Protein AF-A0A1Q7GK73-F1 (afdb_monomer_lite)

Radius of gyration: 32.5 Å; chains: 1; bounding box: 68×55×100 Å

Structure (mmCIF, N/CA/C/O backbone):
data_AF-A0A1Q7GK73-F1
#
_entry.id   AF-A0A1Q7GK73-F1
#
loop_
_atom_site.group_PDB
_atom_site.id
_atom_site.type_symbol
_atom_site.label_atom_id
_atom_site.label_alt_id
_atom_site.label_comp_id
_atom_site.label_asym_id
_atom_site.label_entity_id
_atom_site.label_seq_id
_atom_site.pdbx_PDB_ins_code
_atom_site.Cartn_x
_atom_site.Cartn_y
_atom_site.Cartn_z
_atom_site.occupancy
_atom_site.B_iso_or_equiv
_atom_site.auth_seq_id
_atom_site.auth_comp_id
_atom_site.auth_asym_id
_atom_site.auth_atom_id
_atom_site.pdbx_PDB_model_num
ATOM 1 N N . MET A 1 1 ? 4.729 -10.268 17.068 1.00 45.62 1 MET A N 1
ATOM 2 C CA . MET A 1 1 ? 5.859 -9.991 16.159 1.00 45.62 1 MET A CA 1
ATOM 3 C C . MET A 1 1 ? 5.294 -9.623 14.787 1.00 45.62 1 MET A C 1
ATOM 5 O O . MET A 1 1 ? 4.900 -10.531 14.066 1.00 45.62 1 MET A O 1
ATOM 9 N N . PRO A 1 2 ? 5.128 -8.330 14.458 1.00 59.19 2 PRO A N 1
ATOM 10 C CA . PRO A 1 2 ? 4.686 -7.875 13.131 1.00 59.19 2 PRO A CA 1
ATOM 11 C C . PRO A 1 2 ? 5.755 -8.025 12.025 1.00 59.19 2 PRO A C 1
ATOM 13 O O . PRO A 1 2 ? 5.420 -7.887 10.852 1.00 59.19 2 PRO A O 1
ATOM 16 N N . GLU A 1 3 ? 6.994 -8.388 12.383 1.00 62.09 3 GLU A N 1
ATOM 17 C CA . GLU A 1 3 ? 8.147 -8.638 11.493 1.00 62.09 3 GLU A CA 1
ATOM 18 C C . GLU A 1 3 ? 7.838 -9.347 10.153 1.00 62.09 3 GLU A C 1
ATOM 20 O O . GLU A 1 3 ? 8.256 -8.844 9.104 1.00 62.09 3 GLU A O 1
ATOM 25 N N . PRO A 1 4 ? 7.083 -10.470 10.106 1.00 75.19 4 PRO A N 1
ATOM 26 C CA . PRO A 1 4 ? 6.853 -11.166 8.842 1.00 75.19 4 PRO A CA 1
ATOM 27 C C . PRO A 1 4 ? 5.892 -10.419 7.910 1.00 75.19 4 PRO A C 1
ATOM 29 O O . PRO A 1 4 ? 5.909 -10.666 6.712 1.00 75.19 4 PRO A O 1
ATOM 32 N N . ILE A 1 5 ? 5.046 -9.519 8.423 1.00 84.81 5 ILE A N 1
ATOM 33 C CA . ILE A 1 5 ? 4.013 -8.840 7.625 1.00 84.81 5 ILE A CA 1
ATOM 34 C C . ILE A 1 5 ? 4.640 -7.771 6.730 1.00 84.81 5 ILE A C 1
ATOM 36 O O . ILE A 1 5 ? 4.360 -7.741 5.530 1.00 84.81 5 ILE A O 1
ATOM 40 N N . ILE A 1 6 ? 5.480 -6.914 7.322 1.00 82.56 6 ILE A N 1
ATOM 41 C CA . ILE A 1 6 ? 6.166 -5.824 6.615 1.00 82.56 6 ILE A CA 1
ATOM 42 C C . ILE A 1 6 ? 7.154 -6.430 5.622 1.00 82.56 6 ILE A C 1
ATOM 44 O O . ILE A 1 6 ? 7.082 -6.138 4.434 1.00 82.56 6 ILE A O 1
ATOM 48 N N . THR A 1 7 ? 7.976 -7.377 6.082 1.00 86.69 7 THR A N 1
ATOM 49 C CA . THR A 1 7 ? 8.937 -8.084 5.229 1.00 86.69 7 THR A CA 1
ATOM 50 C C . THR A 1 7 ? 8.254 -8.788 4.053 1.00 86.69 7 THR A C 1
ATOM 52 O O . THR A 1 7 ? 8.711 -8.655 2.921 1.00 86.69 7 THR A O 1
ATOM 55 N N . ALA A 1 8 ? 7.135 -9.495 4.272 1.00 89.44 8 ALA A N 1
ATOM 56 C CA . ALA A 1 8 ? 6.411 -10.163 3.186 1.00 89.44 8 ALA A CA 1
ATOM 57 C C . ALA A 1 8 ? 5.865 -9.173 2.149 1.00 89.44 8 ALA A C 1
ATOM 59 O O . ALA A 1 8 ? 5.961 -9.440 0.952 1.00 89.44 8 ALA A O 1
ATOM 60 N N . PHE A 1 9 ? 5.322 -8.034 2.595 1.00 90.75 9 PHE A N 1
ATOM 61 C CA . PHE A 1 9 ? 4.868 -6.980 1.690 1.00 90.75 9 PHE A CA 1
ATOM 62 C C . PHE A 1 9 ? 6.040 -6.419 0.881 1.00 90.75 9 PHE A C 1
ATOM 64 O O . PHE A 1 9 ? 5.961 -6.393 -0.344 1.00 90.75 9 PHE A O 1
ATOM 71 N N . THR A 1 10 ? 7.132 -6.026 1.544 1.00 89.44 10 THR A N 1
ATOM 72 C CA . THR A 1 10 ? 8.304 -5.421 0.899 1.00 89.44 10 THR A CA 1
ATOM 73 C C . THR A 1 10 ? 8.941 -6.373 -0.105 1.00 89.44 10 THR A C 1
ATOM 75 O O . THR A 1 10 ? 9.138 -5.995 -1.253 1.00 89.44 10 THR A O 1
ATOM 78 N N . VAL A 1 11 ? 9.175 -7.636 0.264 1.00 90.69 11 VAL A N 1
ATOM 79 C CA . VAL A 1 11 ? 9.759 -8.637 -0.645 1.00 90.69 11 VAL A CA 1
ATOM 80 C C . VAL A 1 11 ? 8.874 -8.848 -1.876 1.00 90.69 11 VAL A C 1
ATOM 82 O O . VAL A 1 11 ? 9.360 -8.785 -3.004 1.00 90.69 11 VAL A O 1
ATOM 85 N N . ALA A 1 12 ? 7.570 -9.057 -1.685 1.00 93.31 12 ALA A N 1
ATOM 86 C CA . ALA A 1 12 ? 6.629 -9.237 -2.788 1.00 93.31 12 ALA A CA 1
ATOM 87 C C . ALA A 1 12 ? 6.546 -7.999 -3.702 1.00 93.31 12 ALA A C 1
ATOM 89 O O . ALA A 1 12 ? 6.539 -8.101 -4.933 1.00 93.31 12 ALA A O 1
ATOM 90 N N . HIS A 1 13 ? 6.529 -6.815 -3.100 1.00 92.94 13 HIS A N 1
ATOM 91 C CA . HIS A 1 13 ? 6.539 -5.544 -3.806 1.00 92.94 13 HIS A CA 1
ATOM 92 C C . HIS A 1 13 ? 7.803 -5.377 -4.655 1.00 92.94 13 HIS A C 1
ATOM 94 O O . HIS A 1 13 ? 7.716 -5.115 -5.854 1.00 92.94 13 HIS A O 1
ATOM 100 N N . SER A 1 14 ? 8.978 -5.622 -4.074 1.00 89.94 14 SER A N 1
ATOM 101 C CA . SER A 1 14 ? 10.252 -5.545 -4.787 1.00 89.94 14 SER A CA 1
ATOM 102 C C . SER A 1 14 ? 10.326 -6.539 -5.950 1.00 89.94 14 SER A C 1
ATOM 104 O O . SER A 1 14 ? 10.825 -6.174 -7.013 1.00 89.94 14 SER A O 1
ATOM 106 N N . ILE A 1 15 ? 9.788 -7.758 -5.799 1.00 92.25 15 ILE A N 1
ATOM 107 C CA . ILE A 1 15 ? 9.734 -8.758 -6.881 1.00 92.25 15 ILE A CA 1
ATOM 108 C C . ILE A 1 15 ? 8.949 -8.225 -8.086 1.00 92.25 15 ILE A C 1
ATOM 110 O O . ILE A 1 15 ? 9.405 -8.344 -9.222 1.00 92.25 15 ILE A O 1
ATOM 114 N N . THR A 1 16 ? 7.782 -7.623 -7.860 1.00 92.50 16 THR A N 1
ATOM 115 C CA . THR A 1 16 ? 6.925 -7.134 -8.957 1.00 92.50 16 THR A CA 1
ATOM 116 C C . THR A 1 16 ? 7.426 -5.834 -9.576 1.00 92.50 16 THR A C 1
ATOM 118 O O . THR A 1 16 ? 7.345 -5.685 -10.795 1.00 92.50 16 THR A O 1
ATOM 121 N N . LEU A 1 17 ? 8.041 -4.943 -8.790 1.00 89.25 17 LEU A N 1
ATOM 122 C CA . LEU A 1 17 ? 8.773 -3.788 -9.318 1.00 89.25 17 LEU A CA 1
ATOM 123 C C . LEU A 1 17 ? 9.928 -4.220 -10.224 1.00 89.25 17 LEU A C 1
ATOM 125 O O . LEU A 1 17 ? 10.044 -3.726 -11.344 1.00 89.25 17 LEU A O 1
ATOM 129 N N . LEU A 1 18 ? 10.760 -5.156 -9.756 1.00 87.81 18 LEU A N 1
ATOM 130 C CA . LEU A 1 18 ? 11.892 -5.675 -10.519 1.00 87.81 18 LEU A CA 1
ATOM 131 C C . LEU A 1 18 ? 11.411 -6.375 -11.794 1.00 87.81 18 LEU A C 1
ATOM 133 O O . LEU A 1 18 ? 11.926 -6.109 -12.874 1.00 87.81 18 LEU A O 1
ATOM 137 N N . GLY A 1 19 ? 10.378 -7.215 -11.687 1.00 88.69 19 GLY A N 1
ATOM 138 C CA . GLY A 1 19 ? 9.768 -7.870 -12.840 1.00 88.69 19 GLY A CA 1
ATOM 139 C C . GLY A 1 19 ? 9.229 -6.867 -13.861 1.00 88.69 19 GLY A C 1
ATOM 140 O O . GLY A 1 19 ? 9.495 -7.000 -15.052 1.00 88.69 19 GLY A O 1
ATOM 141 N N . SER A 1 20 ? 8.540 -5.818 -13.411 1.00 87.12 20 SER A N 1
ATOM 142 C CA . SER A 1 20 ? 8.062 -4.753 -14.297 1.00 87.12 20 SER A CA 1
ATOM 143 C C . SER A 1 20 ? 9.209 -3.974 -14.944 1.00 87.12 20 SER A C 1
ATOM 145 O O . SER A 1 20 ? 9.124 -3.642 -16.125 1.00 87.12 20 SER A O 1
ATOM 147 N N . ALA A 1 21 ? 10.300 -3.729 -14.217 1.00 83.00 21 ALA A N 1
ATOM 148 C CA . ALA A 1 21 ? 11.489 -3.054 -14.730 1.00 83.00 21 ALA A CA 1
ATOM 149 C C . ALA A 1 21 ? 12.236 -3.856 -15.815 1.00 83.00 21 ALA A C 1
ATOM 151 O O . ALA A 1 21 ? 12.870 -3.257 -16.677 1.00 83.00 21 ALA A O 1
ATOM 152 N N . TYR A 1 22 ? 12.123 -5.188 -15.803 1.00 85.62 22 TYR A N 1
ATOM 153 C CA . TYR A 1 22 ? 12.592 -6.083 -16.872 1.00 85.62 22 TYR A CA 1
ATOM 154 C C . TYR A 1 22 ? 11.519 -6.385 -17.932 1.00 85.62 22 TYR A C 1
ATOM 156 O O . TYR A 1 22 ? 11.649 -7.350 -18.681 1.00 85.62 22 TYR A O 1
ATOM 164 N N . ASP A 1 23 ? 10.439 -5.599 -17.973 1.00 84.88 23 ASP A N 1
ATOM 165 C CA . ASP A 1 23 ? 9.316 -5.762 -18.905 1.00 84.88 23 ASP A CA 1
ATOM 166 C C . ASP A 1 23 ? 8.638 -7.147 -18.852 1.00 84.88 23 ASP A C 1
ATOM 168 O O . ASP A 1 23 ? 8.019 -7.596 -19.813 1.00 84.88 23 ASP A O 1
ATOM 172 N N . LEU A 1 24 ? 8.684 -7.809 -17.688 1.00 87.06 24 LEU A N 1
ATOM 173 C CA . LEU A 1 24 ? 7.948 -9.053 -17.417 1.00 87.06 24 LEU A CA 1
ATOM 174 C C . LEU A 1 24 ? 6.479 -8.799 -17.038 1.00 87.06 24 LEU A C 1
ATOM 176 O O . LEU A 1 24 ? 5.692 -9.740 -16.929 1.00 87.06 24 LEU A O 1
ATOM 180 N N . ALA A 1 25 ? 6.101 -7.539 -16.804 1.00 86.06 25 ALA A N 1
ATOM 181 C CA . ALA A 1 25 ? 4.717 -7.160 -16.543 1.00 86.06 25 ALA A CA 1
ATOM 182 C C . ALA A 1 25 ? 3.890 -7.160 -17.845 1.00 86.06 25 ALA A C 1
ATOM 184 O O . ALA A 1 25 ? 4.392 -6.739 -18.889 1.00 86.06 25 ALA A O 1
ATOM 185 N N . PRO A 1 26 ? 2.607 -7.565 -17.808 1.00 86.44 26 PRO A N 1
ATOM 186 C CA . PRO A 1 26 ? 1.734 -7.493 -18.974 1.00 86.44 26 PRO A CA 1
ATOM 187 C C . PRO A 1 26 ? 1.643 -6.073 -19.557 1.00 86.44 26 PRO A C 1
ATOM 189 O O . PRO A 1 26 ? 1.350 -5.107 -18.856 1.00 86.44 26 PRO A O 1
ATOM 192 N N . ALA A 1 27 ? 1.840 -5.953 -20.872 1.00 80.38 27 ALA A N 1
ATOM 193 C CA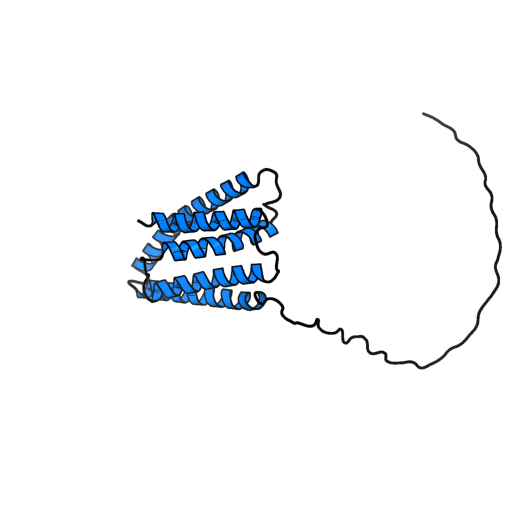 . ALA A 1 27 ? 1.784 -4.675 -21.591 1.00 80.38 27 ALA A CA 1
ATOM 194 C C . ALA A 1 27 ? 0.371 -4.296 -22.085 1.00 80.38 27 ALA A C 1
ATOM 196 O O . ALA A 1 27 ? 0.187 -3.282 -22.756 1.00 80.38 27 ALA A O 1
ATOM 197 N N . GLY A 1 28 ? -0.641 -5.123 -21.808 1.00 85.44 28 GLY A N 1
ATOM 198 C CA . GLY A 1 28 ? -2.007 -4.868 -22.261 1.00 85.44 28 GLY A CA 1
ATOM 199 C C . GLY A 1 28 ? -2.626 -3.659 -21.558 1.00 85.44 28 GLY A C 1
ATOM 200 O O . GLY A 1 28 ? -2.541 -3.549 -20.340 1.00 85.44 28 GLY A O 1
ATOM 201 N N . ALA A 1 29 ? -3.336 -2.806 -22.303 1.00 85.25 29 ALA A N 1
ATOM 202 C CA . ALA A 1 29 ? -4.029 -1.628 -21.757 1.00 85.25 29 ALA A CA 1
ATOM 203 C C . ALA A 1 29 ? -5.089 -1.956 -20.683 1.00 85.25 29 ALA A C 1
ATOM 205 O O . ALA A 1 29 ? -5.500 -1.082 -19.930 1.00 85.25 29 ALA A O 1
ATOM 206 N N . TRP A 1 30 ? -5.521 -3.218 -20.594 1.00 86.88 30 TRP A N 1
ATOM 207 C CA . TRP A 1 30 ? -6.428 -3.713 -19.557 1.00 86.88 30 TRP A CA 1
ATOM 208 C C . TRP A 1 30 ? -5.736 -3.927 -18.201 1.00 86.88 30 TRP A C 1
ATOM 210 O O . TRP A 1 30 ? -6.405 -3.965 -17.171 1.00 86.88 30 TRP A O 1
ATOM 220 N N . PHE A 1 31 ? -4.411 -4.096 -18.183 1.00 88.69 31 PHE A N 1
ATOM 221 C CA . PHE A 1 31 ? -3.686 -4.510 -16.986 1.00 88.69 31 PHE A CA 1
ATOM 222 C C . PHE A 1 31 ? -3.488 -3.377 -15.965 1.00 88.69 31 PHE A C 1
ATOM 224 O O . PHE A 1 31 ? -3.786 -3.622 -14.798 1.00 88.69 31 PHE A O 1
ATOM 231 N N . PRO A 1 32 ? -3.094 -2.139 -16.336 1.00 89.44 32 PRO A N 1
ATOM 232 C CA . PRO A 1 32 ? -3.052 -1.027 -15.380 1.00 89.44 32 PRO A CA 1
ATOM 233 C C . PRO A 1 32 ? -4.387 -0.782 -14.646 1.00 89.44 32 PRO A C 1
ATOM 235 O O . PRO A 1 32 ? -4.395 -0.847 -13.415 1.00 89.44 32 PRO A O 1
ATOM 238 N N . PRO A 1 33 ? -5.547 -0.632 -15.327 1.00 90.25 33 PRO A N 1
ATOM 239 C CA . PRO A 1 33 ? -6.817 -0.444 -14.626 1.00 90.25 33 PRO A CA 1
ATOM 240 C C . PRO A 1 33 ? -7.238 -1.680 -13.819 1.00 90.25 33 PRO A C 1
ATOM 242 O O . PRO A 1 33 ? -7.890 -1.541 -12.784 1.00 90.25 33 PRO A O 1
ATOM 245 N N . PHE A 1 34 ? -6.845 -2.891 -14.234 1.00 91.31 34 PHE A N 1
ATOM 246 C CA . PHE A 1 34 ? -7.029 -4.096 -13.425 1.00 91.31 34 PHE A CA 1
ATOM 247 C C . PHE A 1 34 ? -6.235 -4.023 -12.115 1.00 91.31 34 PHE A C 1
ATOM 249 O O . PHE A 1 34 ? -6.816 -4.206 -11.047 1.00 91.31 34 PHE A O 1
ATOM 256 N N . VAL A 1 35 ? -4.940 -3.703 -12.175 1.00 92.94 35 VAL A N 1
ATOM 257 C CA . VAL A 1 35 ? -4.083 -3.554 -10.991 1.00 92.94 35 VAL A CA 1
ATOM 258 C C . VAL A 1 35 ? -4.646 -2.492 -10.051 1.00 92.94 35 VAL A C 1
ATOM 260 O O . VAL A 1 35 ? -4.798 -2.755 -8.861 1.00 92.94 35 VAL A O 1
ATOM 263 N N . GLU A 1 36 ? -5.041 -1.332 -10.576 1.00 92.50 36 GLU A N 1
ATOM 264 C CA . GLU A 1 36 ? -5.663 -0.273 -9.778 1.00 92.50 36 GLU A CA 1
ATOM 265 C C . GLU A 1 36 ? -6.985 -0.720 -9.131 1.00 92.50 36 GLU A C 1
ATOM 267 O O . GLU A 1 36 ? -7.242 -0.411 -7.967 1.00 92.50 36 GLU A O 1
ATOM 272 N N . THR A 1 37 ? -7.806 -1.500 -9.843 1.00 93.81 37 THR A N 1
ATOM 273 C CA . THR A 1 37 ? -9.044 -2.076 -9.292 1.00 93.81 37 THR A CA 1
ATOM 274 C C . THR A 1 37 ? -8.742 -3.028 -8.135 1.00 93.81 37 THR A C 1
ATOM 276 O O . THR A 1 37 ? -9.416 -2.980 -7.108 1.00 93.81 37 THR A O 1
ATOM 279 N N . VAL A 1 38 ? -7.718 -3.878 -8.263 1.00 94.19 38 VAL A N 1
ATOM 280 C CA . VAL A 1 38 ? -7.329 -4.825 -7.207 1.00 94.19 38 VAL A CA 1
ATOM 281 C C . VAL A 1 38 ? -6.704 -4.098 -6.008 1.00 94.19 38 VAL A C 1
ATOM 283 O O . VAL A 1 38 ? -6.962 -4.480 -4.865 1.00 94.19 38 VAL A O 1
ATOM 286 N N . ILE A 1 39 ? -5.953 -3.013 -6.230 1.00 94.25 39 ILE A N 1
ATOM 287 C CA . ILE A 1 39 ? -5.471 -2.130 -5.154 1.00 94.25 39 ILE A CA 1
ATOM 288 C C . ILE A 1 39 ? -6.660 -1.532 -4.396 1.00 94.25 39 ILE A C 1
ATOM 290 O O . ILE A 1 39 ? -6.726 -1.652 -3.173 1.00 94.25 39 ILE A O 1
ATOM 294 N N . ALA A 1 40 ? -7.645 -0.965 -5.094 1.00 94.44 40 ALA A N 1
ATOM 295 C CA . ALA A 1 40 ? -8.842 -0.426 -4.453 1.00 94.44 40 ALA A CA 1
ATOM 296 C C . ALA A 1 40 ? -9.640 -1.513 -3.700 1.00 94.44 40 ALA A C 1
ATOM 298 O O . ALA A 1 40 ? -10.063 -1.301 -2.562 1.00 94.44 40 ALA A O 1
ATOM 299 N N . ALA A 1 41 ? -9.761 -2.714 -4.275 1.00 94.25 41 ALA A N 1
ATOM 300 C CA . ALA A 1 41 ? -10.388 -3.862 -3.623 1.00 94.25 41 ALA A CA 1
ATOM 301 C C . ALA A 1 41 ? -9.660 -4.276 -2.333 1.00 94.25 41 ALA A C 1
ATOM 303 O O . ALA A 1 41 ? -10.308 -4.675 -1.366 1.00 94.25 41 ALA A O 1
ATOM 304 N N . SER A 1 42 ? -8.330 -4.144 -2.276 1.00 94.94 42 SER A N 1
ATOM 305 C CA . SER A 1 42 ? -7.561 -4.437 -1.061 1.00 94.94 42 SER A CA 1
ATOM 306 C C . SER A 1 42 ? -7.888 -3.483 0.096 1.00 94.94 42 SER A C 1
ATOM 308 O O . SER A 1 42 ? -7.958 -3.921 1.244 1.00 94.94 42 SER A O 1
ATOM 310 N N . ILE A 1 43 ? -8.179 -2.206 -0.193 1.00 93.81 43 ILE A N 1
ATOM 311 C CA . ILE A 1 43 ? -8.617 -1.223 0.813 1.00 93.81 43 ILE A CA 1
ATOM 312 C C . ILE A 1 43 ? -9.976 -1.629 1.380 1.00 93.81 43 ILE A C 1
ATOM 314 O O . ILE A 1 43 ? -10.153 -1.665 2.599 1.00 93.81 43 ILE A O 1
ATOM 318 N N . VAL A 1 44 ? -10.916 -1.990 0.502 1.00 95.12 44 VAL A N 1
ATOM 319 C CA . VAL A 1 44 ? -12.241 -2.479 0.905 1.00 95.12 44 VAL A CA 1
ATOM 320 C C . VAL A 1 44 ? -12.109 -3.750 1.744 1.00 95.12 44 VAL A C 1
ATOM 322 O O . VAL A 1 44 ? -12.714 -3.842 2.809 1.00 95.12 44 VAL A O 1
ATOM 325 N N . TYR A 1 45 ? -11.276 -4.701 1.316 1.00 94.19 45 TYR A N 1
ATOM 326 C CA . TYR A 1 45 ? -11.008 -5.927 2.067 1.00 94.19 45 TYR A CA 1
ATOM 327 C C . TYR A 1 45 ? -10.484 -5.625 3.478 1.00 94.19 45 TYR A C 1
ATOM 329 O O . TYR A 1 45 ? -11.043 -6.124 4.453 1.00 94.19 45 TYR A O 1
ATOM 337 N N . MET A 1 46 ? -9.462 -4.772 3.605 1.00 92.62 46 MET A N 1
ATOM 338 C CA . MET A 1 46 ? -8.876 -4.427 4.906 1.00 92.62 46 MET A CA 1
ATOM 339 C C . MET A 1 46 ? -9.872 -3.706 5.816 1.00 92.62 46 MET A C 1
ATOM 341 O O . MET A 1 46 ? -9.898 -3.939 7.025 1.00 92.62 46 MET A O 1
ATOM 345 N N . ALA A 1 47 ? -10.715 -2.848 5.246 1.00 92.75 47 ALA A N 1
ATOM 346 C CA . ALA A 1 47 ? -11.777 -2.182 5.980 1.00 92.75 47 ALA A CA 1
ATOM 347 C C . ALA A 1 47 ? -12.826 -3.176 6.508 1.00 92.75 47 ALA A C 1
ATOM 349 O O . ALA A 1 47 ? -13.189 -3.127 7.682 1.00 92.75 47 ALA A O 1
ATOM 350 N N . LEU A 1 48 ? -13.276 -4.118 5.678 1.00 93.19 48 LEU A N 1
ATOM 351 C CA . LEU A 1 48 ? -14.216 -5.159 6.099 1.00 93.19 48 LEU A CA 1
ATOM 352 C C . LEU A 1 48 ? -13.606 -6.084 7.159 1.00 93.19 48 LEU A C 1
ATOM 354 O O . LEU A 1 48 ? -14.262 -6.389 8.155 1.00 93.19 48 LEU A O 1
ATOM 358 N N . GLU A 1 49 ? -12.342 -6.478 6.993 1.00 91.31 49 GLU A N 1
ATOM 359 C CA . GLU A 1 49 ? -11.614 -7.283 7.977 1.00 91.31 49 GLU A CA 1
ATOM 360 C C . GLU A 1 49 ? -11.525 -6.565 9.337 1.00 91.31 49 GLU A C 1
ATOM 362 O O . GLU A 1 49 ? -11.762 -7.178 10.380 1.00 91.31 49 GLU A O 1
ATOM 367 N N . ASN A 1 50 ? -11.278 -5.253 9.346 1.00 90.12 50 ASN A N 1
ATOM 368 C CA . ASN A 1 50 ? -11.271 -4.458 10.576 1.00 90.12 50 ASN A CA 1
ATOM 369 C C . ASN A 1 50 ? -12.650 -4.396 11.264 1.00 90.12 50 ASN A C 1
ATOM 371 O O . ASN A 1 50 ? -12.712 -4.338 12.494 1.00 90.12 50 ASN A O 1
ATOM 375 N N . ILE A 1 51 ? -13.750 -4.421 10.501 1.00 89.81 51 ILE A N 1
ATOM 376 C CA . ILE A 1 51 ? -15.123 -4.416 11.039 1.00 89.81 51 ILE A CA 1
ATOM 377 C C . ILE A 1 51 ? -15.460 -5.776 11.665 1.00 89.81 51 ILE A C 1
ATOM 379 O O . ILE A 1 51 ? -15.858 -5.849 12.832 1.00 89.81 51 ILE A O 1
ATOM 383 N N . VAL A 1 52 ? -15.280 -6.860 10.904 1.00 88.81 52 VAL A N 1
ATOM 384 C CA . VAL A 1 52 ? -15.653 -8.227 11.317 1.00 88.81 52 VAL A CA 1
ATOM 385 C C . VAL A 1 52 ? -14.749 -8.731 12.446 1.00 88.81 52 VAL A C 1
ATOM 387 O O . VAL A 1 52 ? -15.216 -9.372 13.391 1.00 88.81 52 VAL A O 1
ATOM 390 N N . GLY A 1 53 ? -13.473 -8.354 12.417 1.00 81.69 53 GLY A N 1
ATOM 391 C CA . GLY A 1 53 ? -12.454 -8.765 13.372 1.00 81.69 53 GLY A CA 1
ATOM 392 C C . GLY A 1 53 ? -11.241 -9.340 12.635 1.00 81.69 53 GLY A C 1
ATOM 393 O O . GLY A 1 53 ? -11.407 -10.269 11.843 1.00 81.69 53 GLY A O 1
ATOM 394 N N . PRO A 1 54 ? -10.023 -8.828 12.886 1.00 77.06 54 PRO A N 1
ATOM 395 C CA . PRO A 1 54 ? -8.846 -9.202 12.111 1.00 77.06 54 PRO A CA 1
ATOM 396 C C . PRO A 1 54 ? -8.418 -10.649 12.363 1.00 77.06 54 PRO A C 1
ATOM 398 O O . PRO A 1 54 ? -8.284 -11.070 13.514 1.00 77.06 54 PRO A O 1
ATOM 401 N N . ASN A 1 55 ? -8.119 -11.394 11.293 1.00 76.69 55 ASN A N 1
ATOM 402 C CA . ASN A 1 55 ? -7.576 -12.745 11.406 1.00 76.69 55 ASN A CA 1
ATOM 403 C C . ASN A 1 55 ? -6.051 -12.729 11.237 1.00 76.69 55 ASN A C 1
ATOM 405 O O . ASN A 1 55 ? -5.504 -12.594 10.143 1.00 76.69 55 ASN A O 1
ATOM 409 N N . LEU A 1 56 ? -5.334 -12.903 12.346 1.00 75.56 56 LEU A N 1
ATOM 410 C CA . LEU A 1 56 ? -3.873 -12.797 12.372 1.00 75.56 56 LEU A CA 1
ATOM 411 C C . LEU A 1 56 ? -3.151 -14.021 11.776 1.00 75.56 56 LEU A C 1
ATOM 413 O O . LEU A 1 56 ? -1.978 -13.911 11.425 1.00 75.56 56 LEU A O 1
ATOM 417 N N . GLY A 1 57 ? -3.825 -15.167 11.620 1.00 76.31 57 GLY A N 1
ATOM 418 C CA . GLY A 1 57 ? -3.174 -16.441 11.283 1.00 76.31 57 GLY A CA 1
ATOM 419 C C . GLY A 1 57 ? -2.617 -16.529 9.857 1.00 76.31 57 GLY A C 1
ATOM 420 O O . GLY A 1 57 ? -1.632 -17.223 9.622 1.00 76.31 57 GLY A O 1
ATOM 421 N N . ARG A 1 58 ? -3.214 -15.811 8.896 1.00 79.94 58 ARG A N 1
ATOM 422 C CA . ARG A 1 58 ? -2.792 -15.805 7.476 1.00 79.94 58 ARG A CA 1
ATOM 423 C C . ARG A 1 58 ? -2.404 -14.419 6.970 1.00 79.94 58 ARG A C 1
ATOM 425 O O . ARG A 1 58 ? -2.256 -14.212 5.769 1.00 79.94 58 ARG A O 1
ATOM 432 N N . ARG A 1 59 ? -2.208 -13.468 7.883 1.00 85.31 59 ARG A N 1
ATOM 433 C CA . ARG A 1 59 ? -2.022 -12.059 7.533 1.00 85.31 59 ARG A CA 1
ATOM 434 C C . ARG A 1 59 ? -0.781 -11.816 6.676 1.00 85.31 59 ARG A C 1
ATOM 436 O O . ARG A 1 59 ? -0.852 -11.023 5.752 1.00 85.31 59 ARG A O 1
ATOM 443 N N . TRP A 1 60 ? 0.305 -12.551 6.920 1.00 85.75 60 TRP A N 1
ATOM 444 C CA . TRP A 1 60 ? 1.535 -12.460 6.125 1.00 85.75 60 TRP A CA 1
ATOM 445 C C . TRP A 1 60 ? 1.337 -12.871 4.654 1.00 85.75 60 TRP A C 1
ATOM 447 O O . TRP A 1 60 ? 1.928 -12.263 3.767 1.00 85.75 60 TRP A O 1
ATOM 457 N N . LEU A 1 61 ? 0.474 -13.862 4.381 1.00 88.31 61 LEU A N 1
ATOM 458 C CA . LEU A 1 61 ? 0.126 -14.261 3.012 1.00 88.31 61 LEU A CA 1
ATOM 459 C C . LEU A 1 61 ? -0.677 -13.160 2.327 1.00 88.31 61 LEU A C 1
ATOM 461 O O . LEU A 1 61 ? -0.371 -12.786 1.200 1.00 88.31 61 LEU A O 1
ATOM 465 N N . VAL A 1 62 ? -1.686 -12.626 3.018 1.00 89.31 62 VAL A N 1
ATOM 466 C CA . VAL A 1 62 ? -2.542 -11.558 2.487 1.00 89.31 62 VAL A CA 1
ATOM 467 C C . VAL A 1 62 ? -1.718 -10.304 2.191 1.00 89.31 62 VAL A C 1
ATOM 469 O O . VAL A 1 62 ? -1.828 -9.742 1.104 1.00 89.31 62 VAL A O 1
ATOM 472 N N . THR A 1 63 ? -0.833 -9.893 3.103 1.00 89.50 63 THR A N 1
ATOM 473 C CA . THR A 1 63 ? 0.031 -8.728 2.873 1.00 89.50 63 THR A CA 1
ATOM 474 C C . THR A 1 63 ? 1.099 -8.981 1.819 1.00 89.50 63 THR A C 1
ATOM 476 O O . THR A 1 63 ? 1.413 -8.063 1.069 1.00 89.50 63 THR A O 1
ATOM 479 N N . GLY A 1 64 ? 1.602 -10.211 1.686 1.00 90.88 64 GLY A N 1
ATOM 480 C CA . GLY A 1 64 ? 2.443 -10.601 0.554 1.00 90.88 64 GLY A CA 1
ATOM 481 C C . GLY A 1 64 ? 1.708 -10.457 -0.784 1.00 90.88 64 GLY A C 1
ATOM 482 O O . GLY A 1 64 ? 2.223 -9.828 -1.704 1.00 90.88 64 GLY A O 1
ATOM 483 N N . LEU A 1 65 ? 0.467 -10.950 -0.883 1.00 93.50 65 LEU A N 1
ATOM 484 C CA . LEU A 1 65 ? -0.366 -10.792 -2.084 1.00 93.50 65 LEU A CA 1
ATOM 485 C C . LEU A 1 65 ? -0.628 -9.318 -2.409 1.00 93.50 65 LEU A C 1
ATOM 487 O O . LEU A 1 65 ? -0.527 -8.914 -3.567 1.00 93.50 65 LEU A O 1
ATOM 491 N N . PHE A 1 66 ? -0.913 -8.497 -1.397 1.00 94.56 66 PHE A N 1
ATOM 492 C CA . PHE A 1 66 ? -1.043 -7.056 -1.594 1.00 94.56 66 PHE A CA 1
ATOM 493 C C . PHE A 1 66 ? 0.263 -6.432 -2.072 1.00 94.56 66 PHE A C 1
ATOM 495 O O . PHE A 1 66 ? 0.214 -5.632 -3.002 1.00 94.56 66 PHE A O 1
ATOM 502 N N . GLY A 1 67 ? 1.408 -6.834 -1.517 1.00 92.25 67 GLY A N 1
ATOM 503 C CA . GLY A 1 67 ? 2.728 -6.392 -1.966 1.00 92.25 67 GLY A CA 1
ATOM 504 C C . GLY A 1 67 ? 2.935 -6.618 -3.463 1.00 92.25 67 GLY A C 1
ATOM 505 O O . GLY A 1 67 ? 3.302 -5.676 -4.165 1.00 92.25 67 GLY A O 1
ATOM 506 N N . LEU A 1 68 ? 2.595 -7.813 -3.970 1.00 94.12 68 LEU A N 1
ATOM 507 C CA . LEU A 1 68 ? 2.679 -8.133 -5.403 1.00 94.12 68 LEU A CA 1
ATOM 508 C C . LEU A 1 68 ? 1.849 -7.158 -6.255 1.00 94.12 68 LEU A C 1
ATOM 510 O O . LEU A 1 68 ? 2.343 -6.565 -7.210 1.00 94.12 68 LEU A O 1
ATOM 514 N N . VAL A 1 69 ? 0.574 -6.968 -5.914 1.00 94.44 69 VAL A N 1
ATOM 515 C CA . VAL A 1 69 ? -0.323 -6.111 -6.707 1.00 94.44 69 VAL A CA 1
ATOM 516 C C . VAL A 1 69 ? 0.117 -4.645 -6.643 1.00 94.44 69 VAL A C 1
ATOM 518 O O . VAL A 1 69 ? 0.163 -3.959 -7.663 1.00 94.44 69 VAL A O 1
ATOM 521 N N . HIS A 1 70 ? 0.482 -4.158 -5.457 1.00 92.75 70 HIS A N 1
ATOM 522 C CA . HIS A 1 70 ? 0.883 -2.764 -5.271 1.00 92.75 70 HIS A CA 1
ATOM 523 C C . HIS A 1 70 ? 2.200 -2.436 -5.979 1.00 92.75 70 HIS A C 1
ATOM 525 O O . HIS A 1 70 ? 2.363 -1.308 -6.444 1.00 92.75 70 HIS A O 1
ATOM 531 N N . GLY A 1 71 ? 3.128 -3.393 -6.094 1.00 91.38 71 GLY A N 1
ATOM 532 C CA . GLY A 1 71 ? 4.373 -3.179 -6.836 1.00 91.38 71 GLY A CA 1
ATOM 533 C C . GLY A 1 71 ? 4.134 -2.995 -8.328 1.00 91.38 71 GLY A C 1
ATOM 534 O O . GLY A 1 71 ? 4.730 -2.102 -8.931 1.00 91.38 71 GLY A O 1
ATOM 535 N N . PHE A 1 72 ? 3.163 -3.704 -8.913 1.00 91.75 72 PHE A N 1
ATOM 536 C CA . PHE A 1 72 ? 2.719 -3.390 -10.272 1.00 91.75 72 PHE A CA 1
ATOM 537 C C . PHE A 1 72 ? 2.140 -1.975 -10.377 1.00 91.75 72 PHE A C 1
ATOM 539 O O . PHE A 1 72 ? 2.540 -1.240 -11.279 1.00 91.75 72 PHE A O 1
ATOM 546 N N . GLY A 1 73 ? 1.275 -1.560 -9.445 1.00 87.75 73 GLY A N 1
ATOM 547 C CA . GLY A 1 73 ? 0.656 -0.227 -9.468 1.00 87.75 73 GLY A CA 1
ATOM 548 C C . GLY A 1 73 ? 1.685 0.905 -9.426 1.00 87.75 73 GLY A C 1
ATOM 549 O O . GLY A 1 73 ? 1.634 1.826 -10.239 1.00 87.75 73 GLY A O 1
ATOM 550 N N . PHE A 1 74 ? 2.684 0.789 -8.547 1.00 83.62 74 PHE A N 1
ATOM 551 C CA . PHE A 1 74 ? 3.793 1.742 -8.495 1.00 83.62 74 PHE A CA 1
ATOM 552 C C . PHE A 1 74 ? 4.644 1.723 -9.764 1.00 83.62 74 PHE A C 1
ATOM 554 O O . PHE A 1 74 ? 5.026 2.783 -10.257 1.00 83.62 74 PHE A O 1
ATOM 561 N N . SER A 1 75 ? 4.919 0.541 -10.324 1.00 84.31 75 SER A N 1
ATOM 562 C CA . SER A 1 75 ? 5.733 0.434 -11.535 1.00 84.31 75 SER A CA 1
ATOM 563 C C . SER A 1 75 ? 5.131 1.190 -12.724 1.00 84.31 75 SER A C 1
ATOM 565 O O . SER A 1 75 ? 5.883 1.818 -13.463 1.00 84.31 75 SER A O 1
ATOM 567 N N . TYR A 1 76 ? 3.800 1.200 -12.880 1.00 79.94 76 TYR A N 1
ATOM 568 C CA . TYR A 1 76 ? 3.135 1.972 -13.936 1.00 79.94 76 TYR A CA 1
ATOM 569 C C . TYR A 1 76 ? 3.287 3.471 -13.720 1.00 79.94 76 TYR A C 1
ATOM 571 O O . TYR A 1 76 ? 3.746 4.160 -14.628 1.00 79.94 76 TYR A O 1
ATOM 579 N N . GLY A 1 77 ? 3.028 3.952 -12.501 1.00 74.50 77 GLY A N 1
ATOM 580 C CA . GLY A 1 77 ? 3.266 5.354 -12.160 1.00 74.50 77 GLY A CA 1
ATOM 581 C C . GLY A 1 77 ? 4.717 5.774 -12.420 1.00 74.50 77 GLY A C 1
ATOM 582 O O . GLY A 1 77 ? 4.966 6.851 -12.950 1.00 74.50 77 GLY A O 1
ATOM 583 N N . LEU A 1 78 ? 5.701 4.920 -12.122 1.00 74.06 78 LEU A N 1
ATOM 584 C CA . LEU A 1 78 ? 7.112 5.223 -12.388 1.00 74.06 78 LEU A CA 1
ATOM 585 C C . LEU A 1 78 ? 7.482 5.151 -13.881 1.00 74.06 78 LEU A C 1
ATOM 587 O O . LEU A 1 78 ? 8.294 5.963 -14.332 1.00 74.06 78 LEU A O 1
ATOM 591 N N . LYS A 1 79 ? 6.903 4.213 -14.648 1.00 72.50 79 LYS A N 1
ATOM 592 C CA . LYS A 1 79 ? 7.095 4.113 -16.107 1.00 72.50 79 LYS A CA 1
ATOM 593 C C . LYS A 1 79 ? 6.528 5.337 -16.828 1.00 72.50 79 LYS A C 1
ATOM 595 O O . LYS A 1 79 ? 7.191 5.861 -17.717 1.00 72.50 79 LYS A O 1
ATOM 600 N N . GLU A 1 80 ? 5.363 5.829 -16.410 1.00 68.44 80 GLU A N 1
ATOM 601 C CA . GLU A 1 80 ? 4.774 7.071 -16.933 1.00 68.44 80 GLU A CA 1
ATOM 602 C C . GLU A 1 80 ? 5.628 8.306 -16.601 1.00 68.44 80 GLU A C 1
ATOM 604 O O . GLU A 1 80 ? 5.735 9.221 -17.413 1.00 68.44 80 GLU A O 1
ATOM 609 N N . ASN A 1 81 ? 6.297 8.307 -15.443 1.00 65.75 81 ASN A N 1
ATOM 610 C CA . ASN A 1 81 ? 7.133 9.414 -14.965 1.00 65.75 81 ASN A CA 1
ATOM 611 C C . ASN A 1 81 ? 8.642 9.263 -15.292 1.00 65.75 81 ASN A C 1
ATOM 613 O O . ASN A 1 81 ? 9.481 9.933 -14.688 1.00 65.75 81 ASN A O 1
ATOM 617 N N . PHE A 1 82 ? 9.000 8.422 -16.274 1.00 57.31 82 PHE A N 1
ATOM 618 C CA . PHE A 1 82 ? 10.341 8.296 -16.883 1.00 57.31 82 PHE A CA 1
ATOM 619 C C . PHE A 1 82 ? 11.504 7.790 -15.991 1.00 57.31 82 PHE A C 1
ATOM 621 O O . PHE A 1 82 ? 12.663 7.869 -16.400 1.00 57.31 82 PHE A O 1
ATOM 628 N N . GLN A 1 83 ? 11.259 7.215 -14.805 1.00 60.50 83 GLN A N 1
ATOM 629 C CA . GLN A 1 83 ? 12.342 6.918 -13.839 1.00 60.50 83 GLN A CA 1
ATOM 630 C C . GLN A 1 83 ? 13.188 5.655 -14.127 1.00 60.50 83 GLN A C 1
ATOM 632 O O . GLN A 1 83 ? 14.250 5.493 -13.528 1.00 60.50 83 GLN A O 1
ATOM 637 N N . PHE A 1 84 ? 12.782 4.765 -15.043 1.00 60.53 84 PHE A N 1
ATOM 638 C CA . PHE A 1 84 ? 13.505 3.501 -15.297 1.00 60.53 84 PHE A CA 1
ATOM 639 C C . PHE A 1 84 ? 14.507 3.530 -16.464 1.00 60.53 84 PHE A C 1
ATOM 641 O O . PHE A 1 84 ? 15.201 2.543 -16.707 1.00 60.53 84 PHE A O 1
ATOM 648 N N . ALA A 1 85 ? 14.639 4.649 -17.178 1.00 54.41 85 ALA A N 1
ATOM 649 C CA . ALA A 1 85 ? 15.520 4.749 -18.340 1.00 54.41 85 ALA A CA 1
ATOM 650 C C . ALA A 1 85 ? 16.971 5.078 -17.933 1.00 54.41 85 ALA A C 1
ATOM 652 O O . ALA A 1 85 ? 17.422 6.215 -18.064 1.00 54.41 85 ALA A O 1
ATOM 653 N N . GLY A 1 86 ? 17.737 4.106 -17.425 1.00 62.03 86 GLY A N 1
ATOM 654 C CA . GLY A 1 86 ? 19.144 4.365 -17.102 1.00 62.03 86 GLY A CA 1
ATOM 655 C C . GLY A 1 86 ? 20.021 3.143 -16.837 1.00 62.03 86 GLY A C 1
ATOM 656 O O . GLY A 1 86 ? 19.555 2.080 -16.439 1.00 62.03 86 GLY A O 1
ATOM 657 N N . ARG A 1 87 ? 21.343 3.333 -16.978 1.00 66.88 87 ARG A N 1
ATOM 658 C CA . ARG A 1 87 ? 22.390 2.317 -16.713 1.00 66.88 87 ARG A CA 1
ATOM 659 C C . ARG A 1 87 ? 22.473 1.850 -15.248 1.00 66.88 87 ARG A C 1
ATOM 661 O O . ARG A 1 87 ? 23.240 0.944 -14.946 1.00 66.88 87 ARG A O 1
ATOM 668 N N . HIS A 1 88 ? 21.718 2.471 -14.341 1.00 77.00 88 HIS A N 1
ATOM 669 C CA . HIS A 1 88 ? 21.743 2.214 -12.896 1.00 77.00 88 HIS A CA 1
ATOM 670 C C . HIS A 1 88 ? 20.384 1.734 -12.359 1.00 77.00 88 HIS A C 1
ATOM 672 O O . HIS A 1 88 ? 20.015 2.049 -11.231 1.00 77.00 88 HIS A O 1
ATOM 678 N N . LEU A 1 89 ? 19.641 0.960 -13.158 1.00 78.88 89 LEU A N 1
ATOM 6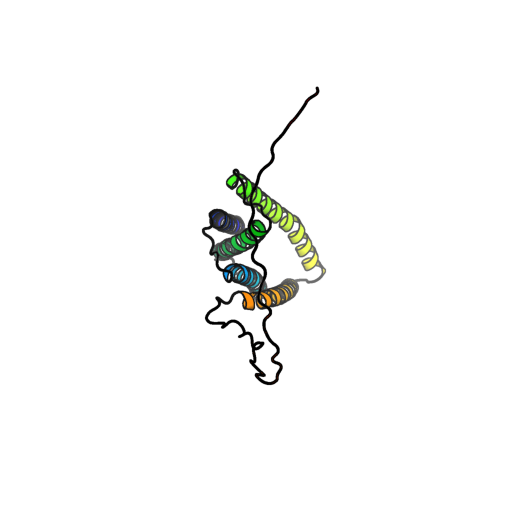79 C CA . LEU A 1 89 ? 18.304 0.460 -12.819 1.00 78.88 89 LEU A CA 1
ATOM 680 C C . LEU A 1 89 ? 18.235 -0.222 -11.443 1.00 78.88 89 LEU A C 1
ATOM 682 O O . LEU A 1 89 ? 17.358 0.099 -10.648 1.00 78.88 89 LEU A O 1
ATOM 686 N N . LEU A 1 90 ? 19.185 -1.112 -11.131 1.00 81.31 90 LEU A N 1
ATOM 687 C CA . LEU A 1 90 ? 19.210 -1.801 -9.836 1.00 81.31 90 LEU A CA 1
ATOM 688 C C . LEU A 1 90 ? 19.409 -0.836 -8.663 1.00 81.31 90 LEU A C 1
ATOM 690 O O . LEU A 1 90 ? 18.770 -0.998 -7.630 1.00 81.31 90 LEU A O 1
ATOM 694 N N . VAL A 1 91 ? 20.267 0.175 -8.826 1.00 84.25 91 VAL A N 1
ATOM 695 C CA . VAL A 1 91 ? 20.506 1.185 -7.784 1.00 84.25 91 VAL A CA 1
ATOM 696 C C . VAL A 1 91 ? 19.254 2.035 -7.586 1.00 84.25 91 VAL A C 1
ATOM 698 O O . VAL A 1 91 ? 18.854 2.260 -6.452 1.00 84.25 91 VAL A O 1
ATOM 701 N N . SER A 1 92 ? 18.593 2.441 -8.674 1.00 82.50 92 SER A N 1
ATOM 702 C CA . SER A 1 92 ? 17.331 3.187 -8.614 1.00 82.50 92 SER A CA 1
ATOM 703 C C . SER A 1 92 ? 16.229 2.387 -7.910 1.00 82.50 92 SER A C 1
ATOM 705 O O . SER A 1 92 ? 15.617 2.885 -6.968 1.00 82.50 92 SER A O 1
ATOM 707 N N . LEU A 1 93 ? 16.038 1.116 -8.282 1.00 82.31 93 LEU A N 1
ATOM 708 C CA . LEU A 1 93 ? 15.072 0.218 -7.640 1.00 82.31 93 LEU A CA 1
ATOM 709 C C . LEU A 1 93 ? 15.389 -0.018 -6.161 1.00 82.31 93 LEU A C 1
ATOM 711 O O . LEU A 1 93 ? 14.481 -0.050 -5.332 1.00 82.31 93 LEU A O 1
ATOM 715 N N . PHE A 1 94 ? 16.666 -0.175 -5.818 1.00 85.12 94 PHE A N 1
ATOM 716 C CA . PHE A 1 94 ? 17.095 -0.324 -4.434 1.00 85.12 94 PHE A CA 1
ATOM 717 C C . PHE A 1 94 ? 16.801 0.943 -3.621 1.00 85.12 94 PHE A C 1
ATOM 719 O O . PHE A 1 94 ? 16.117 0.866 -2.604 1.00 85.12 94 PHE A O 1
ATOM 726 N N . SER A 1 95 ? 17.232 2.116 -4.094 1.00 86.62 95 SER A N 1
ATOM 727 C CA . SER A 1 95 ? 16.968 3.401 -3.435 1.00 86.62 95 SER A CA 1
ATOM 728 C C . SER A 1 95 ? 15.475 3.708 -3.320 1.00 86.62 95 SER A C 1
ATOM 730 O O . SER A 1 95 ? 15.044 4.257 -2.309 1.00 86.62 95 SER A O 1
ATOM 732 N N . PHE A 1 96 ? 14.676 3.320 -4.314 1.00 82.81 96 PHE A N 1
ATOM 733 C CA . PHE A 1 96 ? 13.224 3.453 -4.276 1.00 82.81 96 PHE A CA 1
ATOM 734 C C . PHE A 1 96 ? 12.592 2.570 -3.191 1.00 82.81 96 PHE A C 1
ATOM 736 O O . PHE A 1 96 ? 11.800 3.071 -2.395 1.00 82.81 96 PHE A O 1
ATOM 743 N N . ASN A 1 97 ? 12.982 1.292 -3.098 1.00 86.00 97 ASN A N 1
ATOM 744 C CA . ASN A 1 97 ? 12.503 0.397 -2.036 1.00 86.00 97 ASN A CA 1
ATOM 745 C C . ASN A 1 97 ? 12.905 0.902 -0.641 1.00 86.00 97 ASN A C 1
ATOM 747 O O . ASN A 1 97 ? 12.066 0.925 0.254 1.00 86.00 97 ASN A O 1
ATOM 751 N N . VAL A 1 98 ? 14.145 1.379 -0.470 1.00 88.25 98 VAL A N 1
ATOM 752 C CA . VAL A 1 98 ? 14.597 2.002 0.789 1.00 88.25 98 VAL A CA 1
ATOM 753 C C . VAL A 1 98 ? 13.758 3.240 1.116 1.00 88.25 98 VAL A C 1
ATOM 755 O O . VAL A 1 98 ? 13.339 3.426 2.256 1.00 88.25 98 VAL A O 1
ATOM 758 N N . GLY A 1 99 ? 13.464 4.073 0.115 1.00 88.44 99 GLY A N 1
ATOM 759 C CA . GLY A 1 99 ? 12.580 5.226 0.269 1.00 88.44 99 GLY A CA 1
ATOM 760 C C . GLY A 1 99 ? 11.167 4.836 0.716 1.00 88.44 99 GLY A C 1
ATOM 761 O O . GLY A 1 99 ? 10.623 5.474 1.617 1.00 88.44 99 GLY A O 1
ATOM 762 N N . ILE A 1 100 ? 10.592 3.772 0.141 1.00 85.56 100 ILE A N 1
ATOM 763 C CA . ILE A 1 100 ? 9.289 3.231 0.559 1.00 85.56 100 ILE A CA 1
ATOM 764 C C . ILE A 1 100 ? 9.348 2.739 2.001 1.00 85.56 100 ILE A C 1
ATOM 766 O O . ILE A 1 100 ? 8.473 3.096 2.783 1.00 85.56 100 ILE A O 1
ATOM 770 N N . GLU A 1 101 ? 10.364 1.963 2.370 1.00 88.62 101 GLU A N 1
ATOM 771 C CA . GLU A 1 101 ? 10.489 1.402 3.716 1.00 88.62 101 GLU A CA 1
ATOM 772 C C . GLU A 1 101 ? 10.604 2.510 4.774 1.00 88.62 101 GLU A C 1
ATOM 774 O O . GLU A 1 101 ? 9.867 2.513 5.762 1.00 88.62 101 GLU A O 1
ATOM 779 N N . ILE A 1 102 ? 11.434 3.527 4.515 1.00 90.44 102 ILE A N 1
ATOM 780 C CA . ILE A 1 102 ? 11.535 4.719 5.368 1.00 90.44 102 ILE A CA 1
ATOM 781 C C . ILE A 1 102 ? 10.191 5.454 5.427 1.00 90.44 102 ILE A C 1
ATOM 783 O O . ILE A 1 102 ? 9.726 5.802 6.512 1.00 90.44 102 ILE A O 1
ATOM 787 N N . GLY A 1 103 ? 9.539 5.670 4.282 1.00 88.62 103 GLY A N 1
ATOM 788 C CA . GLY A 1 103 ? 8.235 6.325 4.209 1.00 88.62 103 GLY A CA 1
ATOM 789 C C . GLY A 1 103 ? 7.159 5.583 5.003 1.00 88.62 103 GLY A C 1
ATOM 790 O O . GLY A 1 103 ? 6.417 6.206 5.759 1.00 88.62 103 GLY A O 1
ATOM 791 N N . GLN A 1 104 ? 7.105 4.254 4.899 1.00 87.88 104 GLN A N 1
ATOM 792 C CA . GLN A 1 104 ? 6.187 3.408 5.660 1.00 87.88 104 GLN A CA 1
ATOM 793 C C . GLN A 1 104 ? 6.444 3.523 7.162 1.00 87.88 104 GLN A C 1
ATOM 795 O O . GLN A 1 104 ? 5.496 3.725 7.920 1.00 87.88 104 GLN A O 1
ATOM 800 N N . ILE A 1 105 ? 7.706 3.453 7.598 1.00 89.12 105 ILE A N 1
ATOM 801 C CA . ILE A 1 105 ? 8.071 3.607 9.013 1.00 89.12 105 ILE A CA 1
ATOM 802 C C . ILE A 1 105 ? 7.669 4.996 9.524 1.00 89.12 105 ILE A C 1
ATOM 804 O O . ILE A 1 105 ? 7.048 5.092 10.581 1.00 89.12 105 ILE A O 1
ATOM 808 N N . LEU A 1 106 ? 7.958 6.062 8.771 1.00 91.81 106 LEU A N 1
ATOM 809 C CA . LEU A 1 106 ? 7.599 7.436 9.140 1.00 91.81 106 LEU A CA 1
ATOM 810 C C . LEU A 1 106 ? 6.083 7.629 9.235 1.00 91.81 106 LEU A C 1
ATOM 812 O O . LEU A 1 106 ? 5.587 8.180 10.218 1.00 91.81 106 LEU A O 1
ATOM 816 N N . VAL A 1 107 ? 5.331 7.139 8.247 1.00 89.50 107 VAL A N 1
ATOM 817 C CA . VAL A 1 107 ? 3.865 7.197 8.257 1.00 89.50 107 VAL A CA 1
ATOM 818 C C . VAL A 1 107 ? 3.314 6.427 9.453 1.00 89.50 107 VAL A C 1
ATOM 820 O O . VAL A 1 107 ? 2.469 6.960 10.167 1.00 89.50 107 VAL A O 1
ATOM 823 N N . LEU A 1 108 ? 3.803 5.215 9.734 1.00 87.50 108 LEU A N 1
ATOM 824 C CA . LEU A 1 108 ? 3.369 4.447 10.904 1.00 87.50 108 LEU A CA 1
ATOM 825 C C . LEU A 1 108 ? 3.711 5.164 12.216 1.00 87.50 108 LEU A C 1
ATOM 827 O O . LEU A 1 108 ? 2.864 5.220 13.107 1.00 87.50 108 LEU A O 1
ATOM 831 N N . ALA A 1 109 ? 4.901 5.757 12.318 1.00 89.69 109 ALA A N 1
ATOM 832 C CA . ALA A 1 109 ? 5.353 6.483 13.501 1.00 89.69 109 ALA A CA 1
ATOM 833 C C . ALA A 1 109 ? 4.510 7.730 13.810 1.00 89.69 109 ALA A C 1
ATOM 835 O O . ALA A 1 109 ? 4.439 8.133 14.967 1.00 89.69 109 ALA A O 1
ATOM 836 N N . VAL A 1 110 ? 3.850 8.328 12.812 1.00 92.81 110 VAL A N 1
ATOM 837 C CA . VAL A 1 110 ? 3.000 9.519 12.989 1.00 92.81 110 VAL A CA 1
ATOM 838 C C . VAL A 1 110 ? 1.515 9.158 13.050 1.00 92.81 110 VAL A C 1
ATOM 840 O O . VAL A 1 110 ? 0.797 9.580 13.958 1.00 92.81 110 VAL A O 1
ATOM 843 N N . VAL A 1 111 ? 1.032 8.359 12.098 1.00 90.44 111 VAL A N 1
ATOM 844 C CA . VAL A 1 111 ? -0.396 8.065 11.931 1.00 90.44 111 VAL A CA 1
ATOM 845 C C . VAL A 1 111 ? -0.908 7.126 13.016 1.00 90.44 111 VAL A C 1
ATOM 847 O O . VAL A 1 111 ? -2.003 7.356 13.524 1.00 90.44 111 VAL A O 1
ATOM 850 N N . LEU A 1 112 ? -0.145 6.100 13.418 1.00 88.00 112 LEU A N 1
ATOM 851 C CA . LEU A 1 112 ? -0.593 5.193 14.480 1.00 88.00 112 LEU A CA 1
ATOM 852 C C . LEU A 1 112 ? -0.812 5.905 15.819 1.00 88.00 112 LEU A C 1
ATOM 854 O O . LEU A 1 112 ? -1.895 5.726 16.383 1.00 88.00 112 LEU A O 1
ATOM 858 N N . PRO A 1 113 ? 0.128 6.718 16.349 1.00 89.31 113 PRO A N 1
ATOM 859 C CA . PRO A 1 113 ? -0.141 7.445 17.579 1.00 89.31 113 PRO A CA 1
ATOM 860 C C . PRO A 1 113 ? -1.272 8.452 17.390 1.00 89.31 113 PRO A C 1
ATOM 862 O O . PRO A 1 113 ? -2.170 8.470 18.222 1.00 89.31 113 PRO A O 1
ATOM 865 N N . ALA A 1 114 ? -1.321 9.219 16.295 1.00 88.75 114 ALA A N 1
ATOM 866 C CA . ALA A 1 114 ? -2.428 10.150 16.050 1.00 88.75 114 ALA A CA 1
ATOM 867 C C . ALA A 1 114 ? -3.798 9.445 16.063 1.00 88.75 114 ALA A C 1
ATOM 869 O O . ALA A 1 114 ? -4.734 9.903 16.721 1.00 88.75 114 ALA A O 1
ATOM 870 N N . LEU A 1 115 ? -3.900 8.286 15.408 1.00 86.06 115 LEU A N 1
ATOM 871 C CA . LEU A 1 115 ? -5.114 7.480 15.384 1.00 86.06 115 LEU A CA 1
ATOM 872 C C . LEU A 1 115 ? -5.443 6.900 16.767 1.00 86.06 115 LEU A C 1
ATOM 874 O O . LEU A 1 115 ? -6.598 6.936 17.182 1.00 86.06 115 LEU A O 1
ATOM 878 N N . ALA A 1 116 ? -4.448 6.422 17.517 1.00 85.81 116 ALA A N 1
ATOM 879 C CA . ALA A 1 116 ? -4.643 5.949 18.887 1.00 85.81 116 ALA A CA 1
ATOM 880 C C . ALA A 1 116 ? -5.126 7.076 19.819 1.00 85.81 116 ALA A C 1
ATOM 882 O O . ALA A 1 116 ? -6.026 6.870 20.634 1.00 85.81 116 ALA A O 1
ATOM 883 N N . LEU A 1 117 ? -4.574 8.286 19.676 1.00 86.69 117 LEU A N 1
ATOM 884 C CA . LEU A 1 117 ? -4.993 9.477 20.417 1.00 86.69 117 LEU A CA 1
ATOM 885 C C . LEU A 1 117 ? -6.431 9.892 20.071 1.00 86.69 117 LEU A C 1
ATOM 887 O O . LEU A 1 117 ? -7.180 10.284 20.968 1.00 86.69 117 LEU A O 1
ATOM 891 N N . LEU A 1 118 ? -6.819 9.784 18.799 1.00 84.19 118 LEU A N 1
ATOM 892 C CA . LEU A 1 118 ? -8.166 10.090 18.323 1.00 84.19 118 LEU A CA 1
ATOM 893 C C . LEU A 1 118 ? -9.188 9.067 18.833 1.00 84.19 118 LEU A C 1
ATOM 895 O O . LEU A 1 118 ? -10.198 9.441 19.425 1.00 84.19 118 LEU A O 1
ATOM 899 N N . LEU A 1 119 ? -8.912 7.773 18.655 1.00 82.88 119 LEU A N 1
ATOM 900 C CA . LEU A 1 119 ? -9.817 6.697 19.066 1.00 82.88 119 LEU A CA 1
ATOM 901 C C . LEU A 1 119 ? -9.976 6.627 20.591 1.00 82.88 119 LEU A C 1
ATOM 903 O O . LEU A 1 119 ? -11.067 6.329 21.068 1.00 82.88 119 LEU A O 1
ATOM 907 N N . ARG A 1 120 ? -8.933 6.962 21.368 1.00 80.50 120 ARG A N 1
ATOM 908 C CA . ARG A 1 120 ? -9.036 6.993 22.838 1.00 80.50 120 ARG A CA 1
ATOM 909 C C . ARG A 1 120 ? -9.888 8.161 23.366 1.00 80.50 120 ARG A C 1
ATOM 911 O O . ARG 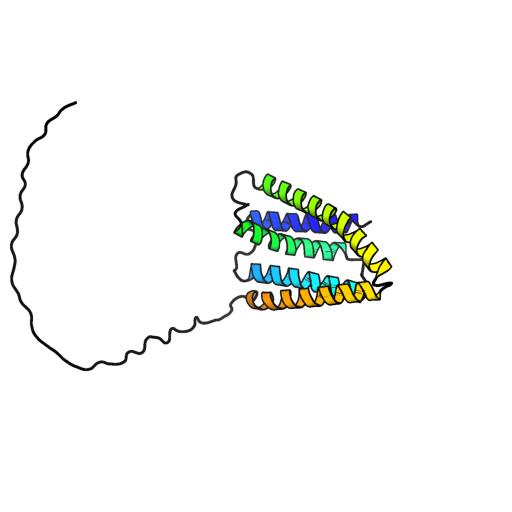A 1 120 ? -10.419 8.035 24.460 1.00 80.50 120 ARG A O 1
ATOM 918 N N . HIS A 1 121 ? -10.001 9.279 22.634 1.00 75.56 121 HIS A N 1
ATOM 919 C CA . HIS A 1 121 ? -10.723 10.484 23.092 1.00 75.56 121 HIS A CA 1
ATOM 920 C C . HIS A 1 121 ? -12.104 10.661 22.459 1.00 75.56 121 HIS A C 1
ATOM 922 O O . HIS A 1 121 ? -13.020 11.123 23.129 1.00 75.56 121 HIS A O 1
ATOM 928 N N . VAL A 1 122 ? -12.250 10.346 21.171 1.00 70.00 122 VAL A N 1
ATOM 929 C CA . VAL A 1 122 ? -13.425 10.743 20.378 1.00 70.00 122 VAL A CA 1
ATOM 930 C C . VAL A 1 122 ? -14.336 9.557 20.073 1.00 70.00 122 VAL A C 1
ATOM 932 O O . VAL A 1 122 ? -15.551 9.717 20.023 1.00 70.00 122 VAL A O 1
ATOM 935 N N . LEU A 1 123 ? -13.778 8.357 19.888 1.00 66.94 123 LEU A N 1
ATOM 936 C CA . LEU A 1 123 ? -14.524 7.184 19.421 1.00 66.94 123 LEU A CA 1
ATOM 937 C C . LEU A 1 123 ? -14.173 5.935 20.243 1.00 66.94 123 LEU A C 1
ATOM 939 O O . LEU A 1 123 ? -13.609 4.969 19.727 1.00 66.94 123 LEU A O 1
ATOM 943 N N . VAL A 1 124 ? -14.494 5.988 21.537 1.00 68.50 124 VAL A N 1
ATOM 944 C CA . VAL A 1 124 ? -14.101 4.981 22.531 1.00 68.50 124 VAL A CA 1
ATOM 945 C C . VAL A 1 124 ? -14.638 3.589 22.160 1.00 68.50 124 VAL A C 1
ATOM 947 O O . VAL A 1 124 ? -15.836 3.391 21.954 1.00 68.50 124 VAL A O 1
ATOM 950 N N . GLY A 1 125 ? -13.743 2.600 22.107 1.00 74.12 125 GLY A N 1
ATOM 951 C CA . GLY A 1 125 ? -14.079 1.193 21.874 1.00 74.12 125 GLY A CA 1
ATOM 952 C C . GLY A 1 125 ? -14.159 0.782 20.398 1.00 74.12 125 GLY A C 1
ATOM 953 O O . GLY A 1 125 ? -13.670 1.460 19.497 1.00 74.12 125 GLY A O 1
ATOM 954 N N . ARG A 1 126 ? -14.775 -0.379 20.137 1.00 80.75 126 ARG A N 1
ATOM 955 C CA . ARG A 1 126 ? -14.810 -1.015 18.803 1.00 80.75 126 ARG A CA 1
ATOM 956 C C . ARG A 1 126 ? -15.585 -0.196 17.757 1.00 80.75 126 ARG A C 1
ATOM 958 O O . ARG A 1 126 ? -15.338 -0.338 16.563 1.00 80.75 126 ARG A O 1
ATOM 965 N N . VAL A 1 127 ? -16.483 0.685 18.204 1.00 84.25 127 VAL A N 1
ATOM 966 C CA . VAL A 1 127 ? -17.324 1.531 17.342 1.00 84.25 127 VAL A CA 1
ATOM 967 C C . VAL A 1 127 ? -16.482 2.491 16.499 1.00 84.25 127 VAL A C 1
ATOM 969 O O . VAL A 1 127 ? -16.752 2.643 15.311 1.00 84.25 127 VAL A O 1
ATOM 972 N N . GLY A 1 128 ? -15.418 3.078 17.058 1.00 84.88 128 GLY A N 1
ATOM 973 C CA . GLY A 1 128 ? -14.557 3.998 16.312 1.00 84.88 128 GLY A CA 1
ATOM 974 C C . GLY A 1 128 ? -13.830 3.346 15.145 1.00 84.88 128 GLY A C 1
ATOM 975 O O . GLY A 1 128 ? -13.824 3.876 14.035 1.00 84.88 128 GLY A O 1
ATOM 976 N N . THR A 1 129 ? -13.283 2.152 15.374 1.00 85.44 129 THR A N 1
ATOM 977 C CA . THR A 1 129 ? -12.657 1.350 14.319 1.00 85.44 129 THR A CA 1
ATOM 978 C C . THR A 1 129 ? -13.663 0.971 13.236 1.00 85.44 129 THR A C 1
ATOM 980 O O . THR A 1 129 ? -13.319 1.033 12.058 1.00 85.44 129 THR A O 1
ATOM 983 N N . ILE A 1 130 ? -14.903 0.633 13.608 1.00 89.06 130 ILE A N 1
ATOM 984 C CA . ILE A 1 130 ? -15.967 0.301 12.650 1.00 89.06 130 ILE A CA 1
ATOM 985 C C . ILE A 1 130 ? -16.334 1.517 11.798 1.00 89.06 130 ILE A C 1
ATOM 987 O O . ILE A 1 130 ? -16.390 1.384 10.582 1.00 89.06 130 ILE A O 1
ATOM 991 N N . ILE A 1 131 ? -16.533 2.695 12.399 1.00 90.25 131 ILE A N 1
ATOM 992 C CA . ILE A 1 131 ? -16.871 3.923 11.660 1.00 90.25 131 ILE A CA 1
ATOM 993 C C . ILE A 1 131 ? -15.754 4.283 10.680 1.00 90.25 131 ILE A C 1
ATOM 995 O O . ILE A 1 131 ? -16.016 4.482 9.495 1.00 90.25 131 ILE A O 1
ATOM 999 N N . LEU A 1 132 ? -14.501 4.320 11.144 1.00 89.88 132 LEU A N 1
ATOM 1000 C CA . LEU A 1 132 ? -13.367 4.657 10.282 1.00 89.88 132 LEU A CA 1
ATOM 1001 C C . LEU A 1 132 ? -13.199 3.641 9.145 1.00 89.88 132 LEU A C 1
ATOM 1003 O O . LEU A 1 132 ? -12.939 4.018 8.004 1.00 89.88 132 LEU A O 1
ATOM 1007 N N . SER A 1 133 ? -13.398 2.359 9.446 1.00 92.31 133 SER A N 1
ATOM 1008 C CA . SER A 1 133 ? -13.356 1.302 8.438 1.00 92.31 133 SER A CA 1
ATOM 1009 C C . SER A 1 133 ? -14.526 1.409 7.462 1.00 92.31 133 SER A C 1
ATOM 1011 O O . SER A 1 133 ? -14.322 1.235 6.271 1.00 92.31 133 SER A O 1
ATOM 1013 N N . ALA A 1 134 ? -15.732 1.769 7.904 1.00 93.38 134 ALA A N 1
ATOM 1014 C CA . ALA A 1 134 ? -16.871 1.979 7.012 1.00 93.38 134 ALA A CA 1
ATOM 1015 C C . ALA A 1 134 ? -16.625 3.144 6.040 1.00 93.38 134 ALA A C 1
ATOM 1017 O O . ALA A 1 134 ? -16.924 3.024 4.853 1.00 93.38 134 ALA A O 1
ATOM 1018 N N . LEU A 1 135 ? -16.014 4.236 6.512 1.00 94.12 135 LEU A N 1
ATOM 1019 C CA . LEU A 1 135 ? -15.600 5.349 5.654 1.00 94.12 135 LEU A CA 1
ATOM 1020 C C . LEU A 1 135 ? -14.532 4.914 4.643 1.00 94.12 135 LEU A C 1
ATOM 1022 O O . LEU A 1 135 ? -14.662 5.214 3.459 1.00 94.12 135 LEU A O 1
ATOM 1026 N N . ALA A 1 136 ? -13.517 4.164 5.084 1.00 93.56 136 ALA A N 1
ATOM 1027 C CA . ALA A 1 136 ? -12.483 3.626 4.200 1.00 93.56 136 ALA A CA 1
ATOM 1028 C C . ALA A 1 136 ? -13.042 2.624 3.172 1.00 93.56 136 ALA A C 1
ATOM 1030 O O . ALA A 1 136 ? -12.637 2.632 2.012 1.00 93.56 136 ALA A O 1
ATOM 1031 N N . ALA A 1 137 ? -13.998 1.781 3.570 1.00 95.06 137 ALA A N 1
ATOM 1032 C CA . ALA A 1 137 ? -14.694 0.871 2.667 1.00 95.06 137 ALA A CA 1
ATOM 1033 C C . ALA A 1 137 ? -15.517 1.646 1.636 1.00 95.06 137 ALA A C 1
ATOM 1035 O O . ALA A 1 137 ? -15.507 1.291 0.463 1.00 95.06 137 ALA A O 1
ATOM 1036 N N . HIS A 1 138 ? -16.200 2.715 2.051 1.00 95.12 138 HIS A N 1
ATOM 1037 C CA . HIS A 1 138 ? -16.985 3.552 1.153 1.00 95.12 138 HIS A CA 1
ATOM 1038 C C . HIS A 1 138 ? -16.104 4.249 0.107 1.00 95.12 138 HIS A C 1
ATOM 1040 O O . HIS A 1 138 ? -16.368 4.130 -1.090 1.00 95.12 138 HIS A O 1
ATOM 1046 N N . THR A 1 139 ? -15.020 4.911 0.527 1.00 94.25 139 THR A N 1
ATOM 1047 C CA . THR A 1 139 ? -14.085 5.565 -0.404 1.00 94.25 139 THR A CA 1
ATOM 1048 C C . THR A 1 139 ? -13.387 4.553 -1.311 1.00 94.25 139 THR A C 1
ATOM 1050 O O . THR A 1 139 ? -13.319 4.759 -2.522 1.00 94.25 139 THR A O 1
ATOM 1053 N N . GLY A 1 140 ? -12.941 3.422 -0.755 1.00 93.19 140 GLY A N 1
ATOM 1054 C CA . GLY A 1 140 ? -12.342 2.328 -1.518 1.00 93.19 140 GLY A CA 1
ATOM 1055 C C . GLY A 1 140 ? -13.306 1.723 -2.540 1.00 93.19 140 GLY A C 1
ATOM 1056 O O . GLY A 1 140 ? -12.902 1.426 -3.661 1.00 93.19 140 GLY A O 1
ATOM 1057 N N . TRP A 1 141 ? -14.590 1.594 -2.197 1.00 93.69 141 TRP A N 1
ATOM 1058 C CA . TRP A 1 141 ? -15.618 1.077 -3.098 1.00 93.69 141 TRP A CA 1
ATOM 1059 C C . TRP A 1 141 ? -15.858 2.004 -4.289 1.00 93.69 141 TRP A C 1
ATOM 1061 O O . TRP A 1 141 ? -15.908 1.534 -5.426 1.00 93.69 141 TRP A O 1
ATOM 1071 N N . HIS A 1 142 ? -15.957 3.314 -4.046 1.00 93.31 142 HIS A N 1
ATOM 1072 C CA . HIS A 1 142 ? -16.060 4.307 -5.116 1.00 93.31 142 HIS A CA 1
ATOM 1073 C C . HIS A 1 142 ? -14.854 4.236 -6.055 1.00 93.31 142 HIS A C 1
ATOM 1075 O O . HIS A 1 142 ? -15.020 4.109 -7.268 1.00 93.31 142 HIS A O 1
ATOM 1081 N N . TRP A 1 143 ? -13.650 4.203 -5.484 1.00 91.38 143 TRP A N 1
ATOM 1082 C CA . TRP A 1 143 ? -12.415 4.116 -6.254 1.00 91.38 143 TRP A CA 1
ATOM 1083 C C . TRP A 1 143 ? -12.332 2.831 -7.093 1.00 91.38 143 TRP A C 1
ATOM 1085 O O . TRP A 1 143 ? -11.958 2.860 -8.266 1.00 91.38 143 TRP A O 1
ATOM 1095 N N . MET A 1 144 ? -12.747 1.699 -6.518 1.00 92.00 144 MET A N 1
ATOM 1096 C CA . MET A 1 144 ? -12.801 0.402 -7.195 1.00 92.00 144 MET A CA 1
ATOM 1097 C C . MET A 1 144 ? -13.805 0.405 -8.354 1.00 92.00 144 MET A C 1
ATOM 1099 O O . MET A 1 144 ? -13.496 -0.095 -9.438 1.00 92.00 144 MET A O 1
ATOM 1103 N N . ALA A 1 145 ? -14.993 0.979 -8.147 1.00 90.25 145 ALA A N 1
ATOM 1104 C CA . ALA A 1 145 ? -16.032 1.045 -9.168 1.00 90.25 145 ALA A CA 1
ATOM 1105 C C . ALA A 1 145 ? -15.560 1.835 -10.398 1.00 90.25 145 ALA A C 1
ATOM 1107 O O . ALA A 1 145 ? -15.687 1.342 -11.520 1.00 90.25 145 ALA A O 1
ATOM 1108 N N . GLU A 1 146 ? -14.928 2.994 -10.187 1.00 88.56 146 GLU A N 1
ATOM 1109 C CA . GLU A 1 146 ? -14.383 3.846 -11.254 1.00 88.56 146 GLU A CA 1
ATOM 1110 C C . GLU A 1 146 ? -13.395 3.101 -12.165 1.00 88.56 146 GLU A C 1
ATOM 1112 O O . GLU A 1 146 ? -13.417 3.262 -13.385 1.00 88.56 146 GLU A O 1
ATOM 1117 N N . ARG A 1 147 ? -12.550 2.244 -11.584 1.00 85.19 147 ARG A N 1
ATOM 1118 C CA . ARG A 1 147 ? -11.467 1.541 -12.295 1.00 85.19 147 ARG A CA 1
ATOM 1119 C C . ARG A 1 147 ? -11.895 0.226 -12.930 1.00 85.19 147 ARG A C 1
ATOM 1121 O O . ARG A 1 147 ? -11.375 -0.147 -13.985 1.00 85.19 147 ARG A O 1
ATOM 1128 N N . SER A 1 148 ? -12.906 -0.428 -12.360 1.00 83.12 148 SER A N 1
ATOM 1129 C CA . SER A 1 148 ? -13.416 -1.714 -12.850 1.00 83.12 148 SER A CA 1
ATOM 1130 C C . SER A 1 148 ? -13.913 -1.660 -14.302 1.00 83.12 148 SER A C 1
ATOM 1132 O O . SER A 1 148 ? -13.817 -2.644 -15.039 1.00 83.12 148 SER A O 1
ATOM 1134 N N . HIS A 1 149 ? -14.400 -0.499 -14.750 1.00 73.75 149 HIS A N 1
ATOM 1135 C CA . HIS A 1 149 ? -14.881 -0.304 -16.115 1.00 73.75 149 HIS A CA 1
ATOM 1136 C C . HIS A 1 149 ? -13.751 -0.245 -17.153 1.00 73.75 149 HIS A C 1
ATOM 1138 O O . HIS A 1 149 ? -13.963 -0.672 -18.289 1.00 73.75 149 HIS A O 1
ATOM 1144 N N . GLY A 1 150 ? -12.557 0.218 -16.767 1.00 64.75 150 GLY A N 1
ATOM 1145 C CA . GLY A 1 150 ? -11.366 0.233 -17.624 1.00 64.75 150 GLY A CA 1
ATOM 1146 C C . GLY A 1 150 ? -10.635 -1.112 -17.688 1.00 64.75 150 GLY A C 1
ATOM 1147 O O . GLY A 1 150 ? -9.920 -1.378 -18.648 1.00 64.75 150 GLY A O 1
ATOM 1148 N N . ALA A 1 151 ? -10.844 -1.989 -16.701 1.00 60.28 151 ALA A N 1
ATOM 1149 C CA . ALA A 1 151 ? -10.157 -3.279 -16.569 1.00 60.28 151 ALA A CA 1
ATOM 1150 C C . ALA A 1 151 ? -10.666 -4.379 -17.518 1.00 60.28 151 ALA A C 1
ATOM 1152 O O . ALA A 1 151 ? -10.134 -5.489 -17.521 1.00 60.28 151 ALA A O 1
ATOM 1153 N N . ARG A 1 152 ? -11.710 -4.111 -18.313 1.00 65.12 152 ARG A N 1
ATOM 1154 C CA . ARG A 1 152 ? -12.279 -5.095 -19.239 1.00 65.12 152 ARG A CA 1
ATOM 1155 C C . ARG A 1 152 ? -11.323 -5.310 -20.419 1.00 65.12 152 ARG A C 1
ATOM 1157 O O . ARG A 1 152 ? -11.11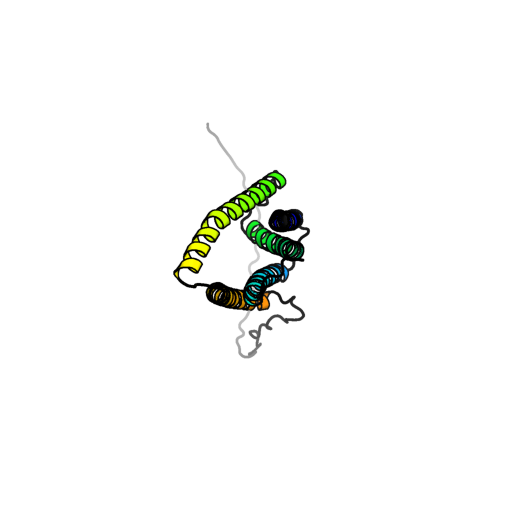9 -4.373 -21.192 1.00 65.12 152 ARG A O 1
ATOM 1164 N N . PRO A 1 153 ? -10.781 -6.529 -20.624 1.00 56.94 153 PRO A N 1
ATOM 1165 C CA . PRO A 1 153 ? -10.115 -6.863 -21.874 1.00 56.94 153 PRO A CA 1
ATOM 1166 C C . PRO A 1 153 ? -11.143 -6.657 -22.982 1.00 56.94 153 PRO A C 1
ATOM 1168 O O . PRO A 1 153 ? -12.238 -7.218 -22.909 1.00 56.94 153 PRO A O 1
ATOM 1171 N N . LEU A 1 154 ? -10.841 -5.805 -23.960 1.00 57.44 154 LEU A N 1
ATOM 1172 C CA . LEU A 1 154 ? -11.740 -5.520 -25.076 1.00 57.44 154 LEU A CA 1
ATOM 1173 C C . LEU A 1 154 ? -11.949 -6.786 -25.922 1.00 57.44 154 LEU A C 1
ATOM 1175 O O . LEU A 1 154 ? -11.317 -6.980 -26.954 1.00 57.44 154 LEU A O 1
ATOM 1179 N N . GLY A 1 155 ? -12.866 -7.649 -25.498 1.00 53.03 155 GLY A N 1
ATOM 1180 C CA . GLY A 1 155 ? -13.538 -8.597 -26.365 1.00 53.03 155 GLY A CA 1
ATOM 1181 C C . GLY A 1 155 ? -14.651 -7.868 -27.112 1.00 53.03 155 GLY A C 1
ATOM 1182 O O . GLY A 1 155 ? -15.713 -7.627 -26.548 1.00 53.03 155 GLY A O 1
ATOM 1183 N N . GLY A 1 156 ? -14.410 -7.514 -28.378 1.00 51.06 156 GLY A N 1
ATOM 1184 C CA . GLY A 1 156 ? -15.482 -7.311 -29.364 1.00 51.06 156 GLY A CA 1
ATOM 1185 C C . GLY A 1 156 ? -16.180 -5.947 -29.434 1.00 51.06 156 GLY A C 1
ATOM 1186 O O . GLY A 1 156 ? -17.317 -5.883 -29.895 1.00 51.06 156 GLY A O 1
ATOM 1187 N N . GLY A 1 157 ? -15.540 -4.846 -29.041 1.00 42.78 157 GLY A N 1
ATOM 1188 C CA . GLY A 1 157 ? -16.069 -3.503 -29.308 1.00 42.78 157 GLY A CA 1
ATOM 1189 C C . GLY A 1 157 ? -15.727 -3.035 -30.722 1.00 42.78 157 GLY A C 1
ATOM 1190 O O . GLY A 1 157 ? -14.660 -2.468 -30.934 1.00 42.78 157 GLY A O 1
ATOM 1191 N N . HIS A 1 158 ? -16.613 -3.280 -31.689 1.00 49.38 158 HIS A N 1
ATOM 1192 C CA . HIS A 1 158 ? -16.558 -2.665 -33.020 1.00 49.38 158 HIS A CA 1
ATOM 1193 C C . HIS A 1 158 ? -16.343 -1.144 -32.866 1.00 49.38 158 HIS A C 1
ATOM 1195 O O . HIS A 1 158 ? -17.081 -0.527 -32.088 1.00 49.38 158 HIS A O 1
ATOM 1201 N N . PRO A 1 159 ? -15.368 -0.515 -33.552 1.00 56.66 159 PRO A N 1
ATOM 1202 C CA . PRO A 1 159 ? -15.248 0.937 -33.516 1.00 56.66 159 PRO A CA 1
ATOM 1203 C C . PRO A 1 159 ? -16.586 1.542 -33.965 1.00 56.66 159 PRO A C 1
ATOM 1205 O O . PRO A 1 159 ? -17.229 0.972 -34.853 1.00 56.66 159 PRO A O 1
ATOM 1208 N N . PRO A 1 160 ? -17.054 2.651 -33.362 1.00 54.38 160 PRO A N 1
ATOM 1209 C CA . PRO A 1 160 ? -18.280 3.294 -33.803 1.00 54.38 160 PRO A CA 1
ATOM 1210 C C . PRO A 1 160 ? -18.121 3.621 -35.285 1.00 54.38 160 PRO A C 1
ATOM 1212 O O . PRO A 1 160 ? -17.300 4.456 -35.661 1.00 54.38 160 PRO A O 1
ATOM 1215 N N . GLY A 1 161 ? -18.863 2.889 -36.121 1.00 53.06 161 GLY A N 1
ATOM 1216 C CA . GLY A 1 161 ? -18.860 3.079 -37.558 1.00 53.06 161 GLY A CA 1
ATOM 1217 C C . GLY A 1 161 ? -19.107 4.550 -37.839 1.00 53.06 161 GLY A C 1
ATOM 1218 O O . GLY A 1 161 ? -20.115 5.107 -37.394 1.00 53.06 161 GLY A O 1
ATOM 1219 N N . ASP A 1 162 ? -18.159 5.171 -38.530 1.00 53.66 162 ASP A N 1
ATOM 1220 C CA . ASP A 1 162 ? -18.246 6.548 -38.978 1.00 53.66 162 ASP A CA 1
ATOM 1221 C C . ASP A 1 162 ? -19.469 6.691 -39.897 1.00 53.66 162 ASP A C 1
ATOM 1223 O O . ASP A 1 162 ? -19.419 6.486 -41.110 1.00 53.66 162 ASP A O 1
ATOM 1227 N N . ARG A 1 163 ? -20.623 7.015 -39.302 1.00 59.25 163 ARG A N 1
ATOM 1228 C CA . ARG A 1 163 ? -21.882 7.303 -40.002 1.00 59.25 163 ARG A CA 1
ATOM 1229 C C . ARG A 1 163 ? -21.864 8.699 -40.645 1.00 59.25 163 ARG A C 1
ATOM 1231 O O . ARG A 1 163 ? -22.920 9.303 -40.816 1.00 59.25 163 ARG A O 1
ATOM 1238 N N . ARG A 1 164 ? -20.694 9.238 -41.018 1.00 58.38 164 ARG A N 1
ATOM 1239 C CA . ARG A 1 164 ? -20.564 10.508 -41.754 1.00 58.38 164 ARG A CA 1
ATOM 1240 C C . ARG A 1 164 ? -20.099 10.351 -43.199 1.00 58.38 164 ARG A C 1
ATOM 1242 O O . ARG A 1 164 ? -19.485 11.261 -43.747 1.00 58.38 164 ARG A O 1
ATOM 1249 N N . ARG A 1 165 ? -20.472 9.269 -43.885 1.00 55.78 165 ARG A N 1
ATOM 1250 C CA . ARG A 1 165 ? -20.440 9.245 -45.359 1.00 55.78 165 ARG A CA 1
ATOM 1251 C C . ARG A 1 165 ? -21.726 8.681 -45.948 1.00 55.78 165 ARG A C 1
ATOM 1253 O O . ARG A 1 165 ? -21.778 7.563 -46.438 1.00 55.78 165 ARG A O 1
ATOM 1260 N N . SER A 1 166 ? -22.764 9.511 -45.938 1.00 46.91 166 SER A N 1
ATOM 1261 C CA . SER A 1 166 ? -23.900 9.369 -46.851 1.00 46.91 166 SER A CA 1
ATOM 1262 C C . SER A 1 166 ? -23.486 9.887 -48.236 1.00 46.91 166 SER A C 1
ATOM 1264 O O . SER A 1 166 ? -23.214 11.084 -48.354 1.00 46.91 166 SER A O 1
ATOM 1266 N N . PRO A 1 167 ? -23.469 9.072 -49.306 1.00 52.47 167 PRO A N 1
ATOM 1267 C CA . PRO A 1 167 ? -23.292 9.575 -50.660 1.00 52.47 167 PRO A CA 1
ATOM 1268 C C . PRO A 1 167 ? -24.647 10.091 -51.152 1.00 52.47 167 PRO A C 1
ATOM 1270 O O . PRO A 1 167 ? -25.423 9.373 -51.779 1.00 52.47 167 PRO A O 1
ATOM 1273 N N . ARG A 1 168 ? -24.980 11.343 -50.826 1.00 54.25 168 ARG A N 1
ATOM 1274 C CA . ARG A 1 168 ? -26.138 12.022 -51.417 1.00 54.25 168 ARG A CA 1
ATOM 1275 C C . ARG A 1 168 ? -25.676 13.046 -52.447 1.00 54.25 168 ARG A C 1
ATOM 1277 O O . ARG A 1 168 ? -25.029 14.024 -52.098 1.00 54.25 168 ARG A O 1
ATOM 1284 N N . ARG A 1 169 ? -26.183 12.832 -53.667 1.00 49.84 169 ARG A N 1
ATOM 1285 C CA . ARG A 1 169 ? -26.316 13.753 -54.811 1.00 49.84 169 ARG A CA 1
ATOM 1286 C C . ARG A 1 169 ? -25.214 13.703 -55.867 1.00 49.84 169 ARG A C 1
ATOM 1288 O O . ARG A 1 169 ? -24.416 14.615 -56.027 1.00 49.84 169 ARG A O 1
ATOM 1295 N N . ALA A 1 170 ? -25.355 12.708 -56.738 1.00 52.00 170 ALA A N 1
ATOM 1296 C CA . ALA A 1 170 ? -25.417 13.016 -58.160 1.00 52.00 170 ALA A CA 1
ATOM 1297 C C . ALA A 1 170 ? -26.650 13.904 -58.424 1.00 52.00 170 ALA A C 1
ATOM 1299 O O . ALA A 1 170 ? -27.755 13.481 -58.103 1.00 52.00 170 ALA A O 1
ATOM 1300 N N . MET A 1 171 ? -26.458 15.129 -58.930 1.00 49.41 171 MET A N 1
ATOM 1301 C CA . MET A 1 171 ? -27.249 15.754 -60.009 1.00 49.41 171 MET A CA 1
ATOM 1302 C C . MET A 1 171 ? -26.794 17.212 -60.208 1.00 49.41 171 MET A C 1
ATOM 1304 O O . MET A 1 171 ? -26.872 18.008 -59.276 1.00 49.41 171 MET A O 1
ATOM 1308 N N . GLY A 1 172 ? -26.441 17.586 -61.443 1.00 40.19 172 GLY A N 1
ATOM 1309 C CA . GLY A 1 172 ? -26.671 18.955 -61.928 1.00 40.19 172 GLY A CA 1
ATOM 1310 C C . GLY A 1 172 ? -25.459 19.773 -62.384 1.00 40.19 172 GLY A C 1
ATOM 1311 O O . GLY A 1 172 ? -25.005 20.630 -61.646 1.00 40.19 172 GLY A O 1
ATOM 1312 N N . ARG A 1 173 ? -25.062 19.570 -63.654 1.00 53.03 173 ARG A N 1
ATOM 1313 C CA . ARG A 1 173 ? -24.641 20.576 -64.668 1.00 53.03 173 ARG A CA 1
ATOM 1314 C C . ARG A 1 173 ? -23.596 21.632 -64.227 1.00 53.03 173 ARG A C 1
ATOM 1316 O O . ARG A 1 173 ? -23.863 22.478 -63.393 1.00 53.03 173 ARG A O 1
ATOM 1323 N N . ARG A 1 174 ? -22.459 21.761 -64.918 1.00 49.12 174 ARG A N 1
ATOM 1324 C CA . ARG A 1 174 ? -22.366 22.344 -66.274 1.00 49.12 174 ARG A CA 1
ATOM 1325 C C . ARG A 1 174 ? -21.072 21.915 -66.986 1.00 49.12 174 ARG A C 1
ATOM 1327 O O . ARG A 1 174 ? -20.008 21.868 -66.385 1.00 49.12 174 ARG A O 1
ATOM 1334 N N . ARG A 1 175 ? -21.203 21.640 -68.287 1.00 53.38 175 ARG A N 1
ATOM 1335 C CA . ARG A 1 175 ? -20.117 21.530 -69.279 1.00 53.38 175 ARG A CA 1
ATOM 1336 C C . ARG A 1 175 ? -19.582 22.928 -69.631 1.00 53.38 175 ARG A C 1
ATOM 1338 O O . ARG A 1 175 ? -20.408 23.836 -69.651 1.00 53.38 175 ARG A O 1
ATOM 1345 N N . VAL A 1 176 ? -18.287 23.047 -69.974 1.00 57.09 176 VAL A N 1
ATOM 1346 C CA . VAL A 1 176 ? -17.646 23.941 -70.991 1.00 57.09 176 VAL A CA 1
ATOM 1347 C C . VAL A 1 176 ? -16.106 23.657 -71.013 1.00 57.09 176 VAL A C 1
ATOM 1349 O O . VAL A 1 176 ? -15.606 23.159 -70.009 1.00 57.09 176 VAL A O 1
ATOM 1352 N N . PRO A 1 177 ? -15.384 23.823 -72.152 1.00 54.16 177 PRO A N 1
ATOM 1353 C CA . PRO A 1 177 ? -14.520 22.795 -72.782 1.00 54.16 177 PRO A CA 1
ATOM 1354 C C . PRO A 1 177 ? -12.985 23.075 -72.672 1.00 54.16 177 PRO A C 1
ATOM 1356 O O . PRO A 1 177 ? -12.603 24.002 -71.959 1.00 54.16 177 PRO A O 1
ATOM 1359 N N . PRO A 1 178 ? -12.081 22.302 -73.332 1.00 56.72 178 PRO A N 1
ATOM 1360 C CA . PRO A 1 178 ? -10.638 22.367 -73.094 1.00 56.72 178 PRO A CA 1
ATOM 1361 C C . PRO A 1 178 ? -9.945 23.403 -73.991 1.00 56.72 178 PRO A C 1
ATOM 1363 O O . PRO A 1 178 ? -10.284 23.546 -75.166 1.00 56.72 178 PRO A O 1
ATOM 1366 N N . ARG A 1 179 ? -8.918 24.085 -73.467 1.00 50.22 179 ARG A N 1
ATOM 1367 C CA . ARG A 1 179 ? -7.933 24.801 -74.291 1.00 50.22 179 ARG A CA 1
ATOM 1368 C C . ARG A 1 179 ? -6.634 24.008 -74.350 1.00 50.22 179 ARG A C 1
ATOM 1370 O O . ARG A 1 179 ? -5.992 23.766 -73.334 1.00 50.22 179 ARG A O 1
ATOM 1377 N N . ALA A 1 180 ? -6.298 23.611 -75.570 1.00 51.62 180 ALA A N 1
ATOM 1378 C CA . ALA A 1 180 ? -5.018 23.068 -75.979 1.00 51.62 180 ALA A CA 1
ATOM 1379 C C . ALA A 1 180 ? -4.004 24.194 -76.254 1.00 51.62 180 ALA A C 1
ATOM 1381 O O . ALA A 1 180 ? -4.398 25.295 -76.640 1.00 51.62 180 ALA A O 1
ATOM 1382 N N . GLY A 1 181 ? -2.715 23.855 -76.167 1.00 40.94 181 GLY A N 1
ATOM 1383 C CA . GLY A 1 181 ? -1.646 24.509 -76.930 1.00 40.94 181 GLY A CA 1
ATOM 1384 C C . GLY A 1 181 ? -0.651 25.322 -76.103 1.00 40.94 181 GLY A C 1
ATOM 1385 O O . GLY A 1 181 ? -0.978 26.402 -75.626 1.00 40.94 181 GLY A O 1
ATOM 1386 N N . GLY A 1 182 ? 0.586 24.824 -75.998 1.00 38.50 182 GLY A N 1
ATOM 1387 C CA . GLY A 1 182 ? 1.700 25.580 -75.419 1.00 38.50 182 GLY A CA 1
ATOM 1388 C C . GLY A 1 182 ? 2.963 24.768 -75.129 1.00 38.50 182 GLY A C 1
ATOM 1389 O O . GLY A 1 182 ? 3.489 24.834 -74.027 1.00 38.50 182 GLY A O 1
ATOM 1390 N N . VAL A 1 183 ? 3.433 23.974 -76.091 1.00 51.16 183 VAL A N 1
ATOM 1391 C CA . VAL A 1 183 ? 4.791 23.401 -76.105 1.00 51.16 183 VAL A CA 1
ATOM 1392 C C . VAL A 1 183 ? 5.788 24.526 -76.375 1.00 51.16 183 VAL A C 1
ATOM 1394 O O . VAL A 1 183 ? 5.635 25.127 -77.427 1.00 51.16 183 VAL A O 1
ATOM 1397 N N . VAL A 1 184 ? 6.825 24.733 -75.545 1.00 51.56 184 VAL A N 1
ATOM 1398 C CA . VAL A 1 184 ? 8.205 25.016 -76.015 1.00 51.56 184 VAL A CA 1
ATOM 1399 C C . VAL A 1 184 ? 9.246 24.583 -74.962 1.00 51.56 184 VAL A C 1
ATOM 1401 O O . VAL A 1 184 ? 9.128 24.876 -73.777 1.00 51.56 184 VAL A O 1
ATOM 1404 N N . ARG A 1 185 ? 10.257 23.855 -75.450 1.00 45.19 185 ARG A N 1
ATOM 1405 C CA . ARG A 1 185 ? 11.511 23.394 -74.822 1.00 45.19 185 ARG A CA 1
ATOM 1406 C C . ARG A 1 185 ? 12.572 24.508 -74.706 1.00 45.19 185 ARG A C 1
ATOM 1408 O O . ARG A 1 185 ? 12.541 25.451 -75.482 1.00 45.19 185 ARG A O 1
ATOM 1415 N N . GLY A 1 186 ? 13.621 24.257 -73.915 1.00 39.47 186 GLY A N 1
ATOM 1416 C CA . GLY A 1 186 ? 14.978 24.829 -74.081 1.00 39.47 186 GLY A CA 1
ATOM 1417 C C . GLY A 1 186 ? 15.566 25.242 -72.728 1.00 39.47 186 GLY A C 1
ATOM 1418 O O . GLY A 1 186 ? 14.995 26.113 -72.094 1.00 39.47 186 GLY A O 1
ATOM 1419 N N . VAL A 1 187 ? 16.517 24.539 -72.095 1.00 47.09 187 VAL A N 1
ATOM 1420 C CA . VAL A 1 187 ? 17.926 24.224 -72.448 1.00 47.09 187 VAL A CA 1
ATOM 1421 C C . VAL A 1 187 ? 18.842 25.459 -72.476 1.00 47.09 187 VAL A C 1
A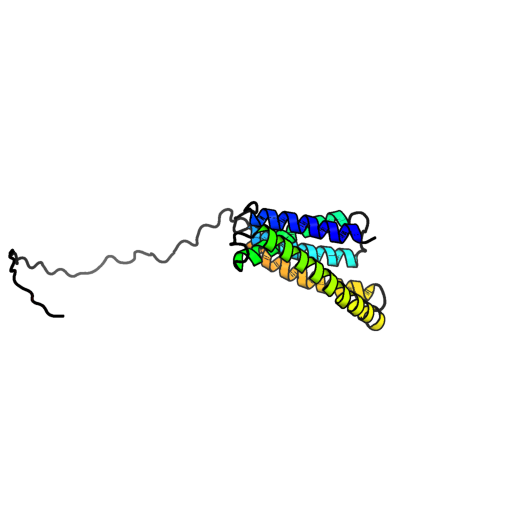TOM 1423 O O . VAL A 1 187 ? 18.527 26.436 -73.142 1.00 47.09 187 VAL A O 1
ATOM 1426 N N . ALA A 1 188 ? 20.014 25.277 -71.842 1.00 42.28 188 ALA A N 1
ATOM 1427 C CA . ALA A 1 188 ? 21.248 26.082 -71.794 1.00 42.28 188 ALA A CA 1
ATOM 1428 C C . ALA A 1 188 ? 21.318 27.098 -70.634 1.00 42.28 188 ALA A C 1
ATOM 1430 O O . ALA A 1 188 ? 20.459 27.958 -70.512 1.00 42.28 188 ALA A O 1
ATOM 1431 N N . ALA A 1 189 ? 22.193 26.944 -69.632 1.00 49.12 189 ALA A N 1
ATOM 1432 C CA . ALA A 1 189 ? 23.667 26.863 -69.634 1.00 49.12 189 ALA A CA 1
ATOM 1433 C C . ALA A 1 189 ? 24.347 28.214 -69.924 1.00 49.12 189 ALA A C 1
ATOM 1435 O O . ALA A 1 189 ? 24.395 28.654 -71.067 1.00 49.12 189 ALA A O 1
ATOM 1436 N N . SER A 1 190 ? 24.903 28.805 -68.864 1.00 50.81 190 SER A N 1
ATOM 1437 C CA . SER A 1 190 ? 25.952 29.839 -68.837 1.00 50.81 190 SER A CA 1
ATOM 1438 C C . SER A 1 190 ? 26.256 30.084 -67.347 1.00 50.81 190 SER A C 1
ATOM 1440 O O . SER A 1 190 ? 25.403 30.553 -66.606 1.00 50.81 190 SER A O 1
ATOM 1442 N N . ASP A 1 191 ? 27.274 29.474 -66.749 1.00 45.00 191 ASP A N 1
ATOM 1443 C CA . ASP A 1 191 ? 28.713 29.719 -66.902 1.00 45.00 191 ASP A CA 1
ATOM 1444 C C . ASP A 1 191 ? 29.151 31.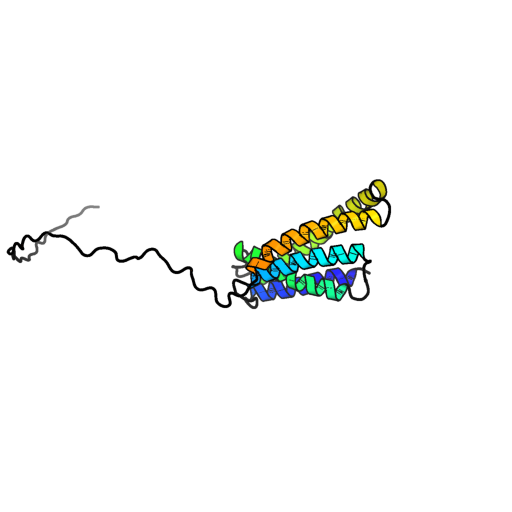127 -66.453 1.00 45.00 191 ASP A C 1
ATOM 1446 O O . ASP A 1 191 ? 28.513 32.123 -66.785 1.00 45.00 191 ASP A O 1
ATOM 1450 N N . LEU A 1 192 ? 30.299 31.145 -65.763 1.00 50.22 192 LEU A N 1
ATOM 1451 C CA . LEU A 1 192 ? 31.197 32.267 -65.442 1.00 50.22 192 LEU A CA 1
ATOM 1452 C C . LEU A 1 192 ? 31.123 32.963 -64.059 1.00 50.22 192 LEU A C 1
ATOM 1454 O O . LEU A 1 192 ? 30.369 33.898 -63.819 1.00 50.22 192 LEU A O 1
ATOM 1458 N N . ARG A 1 193 ? 32.169 32.618 -63.285 1.00 45.91 193 ARG A N 1
ATOM 1459 C CA . ARG A 1 193 ? 33.182 33.499 -62.650 1.00 45.91 193 ARG A CA 1
ATOM 1460 C C . ARG A 1 193 ? 32.980 34.027 -61.217 1.00 45.91 193 ARG A C 1
ATOM 1462 O O . ARG A 1 193 ? 32.154 34.882 -60.935 1.00 45.91 193 ARG A O 1
ATOM 1469 N N . ALA A 1 194 ? 33.919 33.585 -60.370 1.00 50.78 194 ALA A N 1
ATOM 1470 C CA . ALA A 1 194 ? 34.431 34.226 -59.149 1.00 50.78 194 ALA A CA 1
ATOM 1471 C C . ALA A 1 194 ? 35.098 35.603 -59.445 1.00 50.78 194 ALA A C 1
ATOM 1473 O O . ALA A 1 194 ? 35.240 35.935 -60.629 1.00 50.78 194 ALA A O 1
ATOM 1474 N N . PRO A 1 195 ? 35.531 36.418 -58.450 1.00 55.09 195 PRO A N 1
ATOM 1475 C CA . PRO A 1 195 ? 36.603 36.113 -57.468 1.00 55.09 195 PRO A CA 1
ATOM 1476 C C . PRO A 1 195 ? 36.217 36.469 -56.006 1.00 55.09 195 PRO A C 1
ATOM 1478 O O . PRO A 1 195 ? 35.201 37.112 -55.787 1.00 55.09 195 PRO A O 1
ATOM 1481 N N . GLY A 1 196 ? 36.874 35.919 -54.970 1.00 49.56 196 GLY A N 1
ATOM 1482 C CA . GLY A 1 196 ? 38.000 36.554 -54.242 1.00 49.56 196 GLY A CA 1
ATOM 1483 C C . GLY A 1 196 ? 37.527 37.781 -53.435 1.00 49.56 196 GLY A C 1
ATOM 1484 O O . GLY A 1 196 ? 36.910 38.664 -54.007 1.00 49.56 196 GLY A O 1
ATOM 1485 N N . VAL A 1 197 ? 37.778 37.943 -52.136 1.00 56.50 197 VAL A N 1
ATOM 1486 C CA . VAL A 1 197 ? 39.097 38.158 -51.520 1.00 56.50 197 VAL A CA 1
ATOM 1487 C C . VAL A 1 197 ? 38.924 38.145 -49.983 1.00 56.50 197 VAL A C 1
ATOM 1489 O O . VAL A 1 197 ? 37.991 38.771 -49.487 1.00 56.50 197 VAL A O 1
ATOM 1492 N N . SER A 1 198 ? 39.850 37.428 -49.321 1.00 54.91 198 SER A N 1
ATOM 1493 C CA . SER A 1 198 ? 40.328 37.470 -47.914 1.00 54.91 198 SER A CA 1
ATOM 1494 C C . SER A 1 198 ? 39.342 37.464 -46.747 1.00 54.91 198 SER A C 1
ATOM 1496 O O . SER A 1 198 ? 38.656 38.488 -46.544 1.00 54.91 198 SER A O 1
#

pLDDT: mean 76.89, std 16.89, range [38.5, 95.12]

Foldseek 3Di:
DCVLLLVLLLVLLLVQLVCVLVVVDDPDQLLQLVLQLVLLVLLLVVLVCLLVDPDPPCNSVSSNVNSNSVSNNVNVVVVVVVQSPDPCNVVSSVVVSVVVVVVVVVCCVPVVVVLVVCCVPPPDDSRSSNVVSVVSNVVSVVSSVVSVVSNDDDDPDDDPPPPPDDPDDDDDDDDDDDDDDDDDDDDDDDDDDDDDDD

Secondary structure (DSSP, 8-state):
--HHHHHHHHHHHHHHHHHHHTT-S---TTHHHHHHHHHHHHHHHHHHHHHH---GGGHHHHHHHHHHHHHHHHHHHHHHTTTT-STTHHHHHHHHHHHHHHHHHHHHHHHHHHHHHHHHHTSTTHHHHHHHHHHHHHHHHHHHHHHHTT-S---S---------------------PPP------------------

Sequence (198 aa):
MPEPIITAFTVAHSITLLGSAYDLAPAGAWFPPFVETVIAASIVYMALENIVGPNLGRRWLVTGLFGLVHGFGFSYGLKENFQFAGRHLLVSLFSFNVGIEIGQILVLAVVLPALALLLRHVLVGRVGTIILSALAAHTGWHWMAERSHGARPLGGGHPPGDRRRSPRRAMGRRRVPPRAGGVVRGVAASDLRAPGVS